Protein 4GOT (pdb70)

Foldseek 3Di:
DVLQEFEEEEAPPPTVVLVVLLQVVSVVVVHHYHYHYDQADLSLVCQLVVVGFKYWYWFPLLVVVVCVDPSRQKDFLDFWKDFWKFKFAPADLAPVPAAQQFEEEAAPSQQCQLCVCVVVVVQWDFAPPDPSSNDHPVGTDDHPSNYHYDYHHLLCQVVCRVVRVTGMTIHTLSNCVVVVHQRVVGGSDTHDPPPDRIGITMMGHPPCSPPPNNVSCVSSPDPSSQVCQCPVRVPSMHTDGD

InterPro domains:
  IPR004872 Lipoprotein NlpA family [PF03180] (33-272)
  IPR004872 Lipoprotein NlpA family [PIRSF002854] (7-271)
  IPR004872 Lipoprotein NlpA family [PTHR30429] (1-273)

B-factor: mean 36.9, std 11.52, range [17.07, 114.01]

Structure (mmCIF, N/CA/C/O backbone):
data_4GOT
#
_entry.id   4GOT
#
_cell.length_a   120.440
_cell.length_b   39.130
_cell.length_c   55.663
_cell.angle_alpha   90.000
_cell.angle_beta   100.910
_cell.angle_gamma   90.000
#
_symmetry.space_group_name_H-M   'C 1 2 1'
#
loop_
_entity.id
_entity.type
_entity.pdbx_description
1 polymer 'Methionine-binding lipoprotein metQ'
2 non-polymer SELENOMETHIONINE
3 non-polymer 'SULFATE ION'
4 water water
#
loop_
_atom_site.group_PDB
_atom_site.id
_atom_site.type_symbol
_atom_site.label_atom_id
_atom_site.label_alt_id
_atom_site.label_comp_id
_atom_site.label_asym_id
_atom_site.label_entity_id
_atom_site.label_seq_id
_atom_site.pdbx_PDB_ins_code
_atom_site.Cartn_x
_atom_site.Cartn_y
_atom_site.Cartn_z
_atom_site.occupancy
_atom_site.B_iso_or_equiv
_atom_site.auth_seq_id
_atom_site.auth_comp_id
_atom_site.auth_asym_id
_atom_site.auth_atom_id
_atom_site.pdbx_PDB_model_num
ATOM 1 N N . SER A 1 3 ? 40.372 14.768 -7.189 1.00 56.71 28 SER A N 1
ATOM 2 C CA . SER A 1 3 ? 41.122 13.788 -6.338 1.00 67.15 28 SER A CA 1
ATOM 3 C C . SER A 1 3 ? 41.615 14.471 -5.051 1.00 73.25 28 SER A C 1
ATOM 4 O O . SER A 1 3 ? 41.243 14.048 -3.945 1.00 72.92 28 SER A O 1
ATOM 7 N N . GLY A 1 4 ? 42.457 15.505 -5.202 1.00 69.18 29 GLY A N 1
ATOM 8 C CA . GLY A 1 4 ? 42.843 16.395 -4.088 1.00 63.06 29 GLY A CA 1
ATOM 9 C C . GLY A 1 4 ? 41.677 17.257 -3.597 1.00 61.45 29 GLY A C 1
ATOM 10 O O . GLY A 1 4 ? 41.612 17.654 -2.427 1.00 55.64 29 GLY A O 1
ATOM 11 N N . LYS A 1 5 ? 40.737 17.553 -4.489 1.00 59.53 30 LYS A N 1
ATOM 12 C CA . LYS A 1 5 ? 39.499 18.197 -4.077 1.00 53.77 30 LYS A CA 1
ATOM 13 C C . LYS A 1 5 ? 38.626 17.228 -3.288 1.00 48.87 30 LYS A C 1
ATOM 14 O O . LYS A 1 5 ? 37.804 17.673 -2.541 1.00 45.08 30 LYS A O 1
ATOM 20 N N . LYS A 1 6 ? 38.846 15.917 -3.434 1.00 50.94 31 LYS A N 1
ATOM 21 C CA . LYS A 1 6 ? 38.128 14.858 -2.666 1.00 53.48 31 LYS A CA 1
ATOM 22 C C . LYS A 1 6 ? 38.862 14.306 -1.425 1.00 52.26 31 LYS A C 1
ATOM 23 O O . LYS A 1 6 ? 38.384 13.357 -0.795 1.00 51.47 31 LYS A O 1
ATOM 29 N N . GLU A 1 7 ? 40.009 14.882 -1.072 1.00 49.83 32 GLU A N 1
ATOM 30 C CA . GLU A 1 7 ? 40.793 14.450 0.103 1.00 44.71 32 GLU A CA 1
ATOM 31 C C . GLU A 1 7 ? 40.563 15.434 1.254 1.00 41.53 32 GLU A C 1
ATOM 32 O O . GLU A 1 7 ? 40.577 16.653 1.068 1.00 46.29 32 GLU A O 1
ATOM 38 N N . ILE A 1 8 ? 40.337 14.893 2.440 1.00 36.62 33 ILE A N 1
ATOM 39 C CA . ILE A 1 8 ? 40.114 15.696 3.602 1.00 35.66 33 ILE A CA 1
ATOM 40 C C . ILE A 1 8 ? 41.346 15.498 4.467 1.00 34.08 33 ILE A C 1
ATOM 41 O O . ILE A 1 8 ? 41.619 14.364 4.911 1.00 33.56 33 ILE A O 1
ATOM 46 N N . VAL A 1 9 ? 42.091 16.582 4.690 1.00 35.11 34 VAL A N 1
ATOM 47 C CA . VAL A 1 9 ? 43.278 16.597 5.589 1.00 33.21 34 VAL A CA 1
ATOM 48 C C . VAL A 1 9 ? 42.839 17.183 6.937 1.00 29.23 34 VAL A C 1
ATOM 49 O O . VAL A 1 9 ? 42.318 18.304 7.008 1.00 28.14 34 VAL A O 1
ATOM 53 N N . VAL A 1 10 ? 43.016 16.404 8.007 1.00 28.59 35 VAL A N 1
ATOM 54 C CA . VAL A 1 10 ? 42.570 16.816 9.334 1.00 28.47 35 VAL A CA 1
ATOM 55 C C . VAL A 1 10 ? 43.712 16.723 10.373 1.00 28.53 35 VAL A C 1
ATOM 56 O O . VAL A 1 10 ? 44.352 15.663 10.492 1.00 31.02 35 VAL A O 1
ATOM 60 N N . ALA A 1 11 ? 43.930 17.795 11.140 1.00 26.89 36 ALA A N 1
ATOM 61 C CA . ALA A 1 11 ? 44.863 17.755 12.306 1.00 25.37 36 ALA A CA 1
ATOM 62 C C . ALA A 1 11 ? 44.030 17.373 13.525 1.00 23.20 36 ALA A C 1
ATOM 63 O O . ALA A 1 11 ? 42.964 17.985 13.740 1.00 23.57 36 ALA A O 1
ATOM 65 N N . ALA A 1 12 ? 44.468 16.311 14.224 1.00 21.12 37 ALA A N 1
ATOM 66 C CA . ALA A 1 12 ? 43.757 15.726 15.385 1.00 21.94 37 ALA A CA 1
ATOM 67 C C . ALA A 1 12 ? 44.745 15.268 16.464 1.00 22.56 37 ALA A C 1
ATOM 68 O O . ALA A 1 12 ? 45.864 14.785 16.171 1.00 21.62 37 ALA A O 1
ATOM 70 N N . THR A 1 13 ? 44.323 15.392 17.726 1.00 21.52 38 THR A N 1
ATOM 71 C CA . THR A 1 13 ? 45.107 14.861 18.828 1.00 21.65 38 THR A CA 1
ATOM 72 C C . THR A 1 13 ? 45.067 13.315 18.699 1.00 23.01 38 THR A C 1
ATOM 73 O O . THR A 1 13 ? 44.116 12.748 18.101 1.00 24.67 38 THR A O 1
ATOM 77 N N . LYS A 1 14 ? 46.098 12.652 19.225 1.00 24.28 39 LYS A N 1
ATOM 78 C CA . LYS A 1 14 ? 46.344 11.227 18.994 1.00 26.12 39 LYS A CA 1
ATOM 79 C C . LYS A 1 14 ? 45.220 10.304 19.357 1.00 25.33 39 LYS A C 1
ATOM 80 O O . LYS A 1 14 ? 44.912 9.380 18.588 1.00 24.97 39 LYS A O 1
ATOM 86 N N . THR A 1 15 ? 44.631 10.560 20.524 1.00 25.35 40 THR A N 1
ATOM 87 C CA . THR A 1 15 ? 43.542 9.759 21.061 1.00 28.81 40 THR A CA 1
ATOM 88 C C . THR A 1 15 ? 42.601 10.604 21.975 1.00 29.48 40 THR A C 1
ATOM 89 O O . THR A 1 15 ? 43.050 11.358 22.832 1.00 28.89 40 THR A O 1
ATOM 93 N N . PRO A 1 16 ? 41.288 10.460 21.790 1.00 27.94 41 PRO A N 1
ATOM 94 C CA . PRO A 1 16 ? 40.661 9.505 20.841 1.00 27.71 41 PRO A CA 1
ATOM 95 C C . PRO A 1 16 ? 40.529 9.995 19.400 1.00 25.48 41 PRO A C 1
ATOM 96 O O . PRO A 1 16 ? 40.098 9.217 18.537 1.00 25.19 41 PRO A O 1
ATOM 100 N N . HIS A 1 17 ? 40.863 11.267 19.149 1.00 22.87 42 HIS A N 1
ATOM 101 C CA . HIS A 1 17 ? 40.410 11.943 17.949 1.00 22.88 42 HIS A CA 1
ATOM 102 C C . HIS A 1 17 ? 41.020 11.302 16.665 1.00 22.96 42 HIS A C 1
ATOM 103 O O . HIS A 1 17 ? 40.263 10.993 15.700 1.00 22.99 42 HIS A O 1
ATOM 110 N N . ALA A 1 18 ? 42.331 11.067 16.627 1.00 24.47 43 ALA A N 1
ATOM 111 C CA . ALA A 1 18 ? 42.938 10.434 15.417 1.00 25.21 43 ALA A CA 1
ATOM 112 C C . ALA A 1 18 ? 42.441 8.964 15.239 1.00 28.67 43 ALA A C 1
ATOM 113 O O . ALA A 1 18 ? 42.257 8.508 14.137 1.00 27.75 43 ALA A O 1
ATOM 115 N N . GLU A 1 19 ? 42.197 8.250 16.325 1.00 30.62 44 GLU A N 1
ATOM 116 C CA . GLU A 1 19 ? 41.608 6.894 16.258 1.00 31.44 44 GLU A CA 1
ATOM 117 C C . GLU A 1 19 ? 40.144 6.871 15.707 1.00 30.73 44 GLU A C 1
ATOM 118 O O . GLU A 1 19 ? 39.757 5.962 14.940 1.00 35.61 44 GLU A O 1
ATOM 124 N N . ILE A 1 20 ? 39.339 7.850 16.104 1.00 28.68 45 ILE A N 1
ATOM 125 C CA . ILE A 1 20 ? 37.968 7.974 15.591 1.00 28.83 45 ILE A CA 1
ATOM 126 C C . ILE A 1 20 ? 37.991 8.240 14.088 1.00 29.29 45 ILE A C 1
ATOM 127 O O . ILE A 1 20 ? 37.265 7.580 13.321 1.00 26.70 45 ILE A O 1
ATOM 132 N N . LEU A 1 21 ? 38.883 9.148 13.670 1.00 28.19 46 LEU A N 1
ATOM 133 C CA . LEU A 1 21 ? 39.089 9.418 12.233 1.00 28.50 46 LEU A CA 1
ATOM 134 C C . LEU A 1 21 ? 39.547 8.174 11.460 1.00 29.16 46 LEU A C 1
ATOM 135 O O . LEU A 1 21 ? 39.074 7.930 10.354 1.00 28.02 46 LEU A O 1
ATOM 140 N N . LYS A 1 22 ? 40.451 7.389 12.028 1.00 31.80 47 LYS A N 1
ATOM 141 C CA . LYS A 1 22 ? 40.904 6.182 11.365 1.00 35.94 47 LYS A CA 1
ATOM 142 C C . LYS A 1 22 ? 39.735 5.206 11.250 1.00 35.67 47 LYS A C 1
ATOM 143 O O . LYS A 1 22 ? 39.611 4.512 10.245 1.00 35.45 47 LYS A O 1
ATOM 149 N N . GLU A 1 23 ? 38.865 5.148 12.253 1.00 33.93 48 GLU A N 1
ATOM 150 C CA . GLU A 1 23 ? 37.669 4.298 12.111 1.00 38.48 48 GLU A CA 1
ATOM 151 C C . GLU A 1 23 ? 36.719 4.833 10.988 1.00 38.86 48 GLU A C 1
ATOM 152 O O . GLU A 1 23 ? 36.159 4.040 10.242 1.00 41.87 48 GLU A O 1
ATOM 158 N N . ALA A 1 24 ? 36.584 6.163 10.873 1.00 33.55 49 ALA A N 1
ATOM 159 C CA . ALA A 1 24 ? 35.753 6.845 9.859 1.00 32.49 49 ALA A CA 1
ATOM 160 C C . ALA A 1 24 ? 36.311 6.712 8.431 1.00 34.63 49 ALA A C 1
ATOM 161 O O . ALA A 1 24 ? 35.559 6.882 7.461 1.00 33.56 49 ALA A O 1
ATOM 163 N N . GLU A 1 25 ? 37.592 6.387 8.281 1.00 34.31 50 GLU A N 1
ATOM 164 C CA . GLU A 1 25 ? 38.218 6.326 6.929 1.00 38.25 50 GLU A CA 1
ATOM 165 C C . GLU A 1 25 ? 37.516 5.441 5.848 1.00 37.62 50 GLU A C 1
ATOM 166 O O . GLU A 1 25 ? 37.298 5.892 4.746 1.00 36.40 50 GLU A O 1
ATOM 172 N N . PRO A 1 26 ? 37.176 4.185 6.165 1.00 38.85 51 PRO A N 1
ATOM 173 C CA . PRO A 1 26 ? 36.467 3.377 5.162 1.00 42.39 51 PRO A CA 1
ATOM 174 C C . PRO A 1 26 ? 35.035 3.849 4.854 1.00 40.49 51 PRO A C 1
ATOM 175 O O . PRO A 1 26 ? 34.550 3.641 3.724 1.00 39.06 51 PRO A O 1
ATOM 179 N N . LEU A 1 27 ? 34.382 4.460 5.842 1.00 35.32 52 LEU A N 1
ATOM 180 C CA . LEU A 1 27 ? 33.085 5.050 5.639 1.00 35.82 52 LEU A CA 1
ATOM 181 C C . LEU A 1 27 ? 33.154 6.317 4.730 1.00 33.98 52 LEU A C 1
ATOM 182 O O . LEU A 1 27 ? 32.250 6.560 3.902 1.00 32.85 52 LEU A O 1
ATOM 187 N N . LEU A 1 28 ? 34.220 7.100 4.856 1.00 33.42 53 LEU A N 1
ATOM 188 C CA . LEU A 1 28 ? 34.453 8.228 3.927 1.00 33.81 53 LEU A CA 1
ATOM 189 C C . LEU A 1 28 ? 34.766 7.796 2.494 1.00 34.87 53 LEU A C 1
ATOM 190 O O . LEU A 1 28 ? 34.327 8.441 1.554 1.00 35.17 53 LEU A O 1
ATOM 195 N N . LYS A 1 29 ? 35.552 6.737 2.323 1.00 36.40 54 LYS A N 1
ATOM 196 C CA . LYS A 1 29 ? 35.803 6.166 0.988 1.00 40.52 54 LYS A CA 1
ATOM 197 C C . LYS A 1 29 ? 34.484 5.685 0.325 1.00 40.69 54 LYS A C 1
ATOM 198 O O . LYS A 1 29 ? 34.280 5.871 -0.880 1.00 39.20 54 LYS A O 1
ATOM 204 N N . GLU A 1 30 ? 33.566 5.139 1.126 1.00 41.24 55 GLU A N 1
ATOM 205 C CA . GLU A 1 30 ? 32.202 4.788 0.644 1.00 43.75 55 GLU A CA 1
ATOM 206 C C . GLU A 1 30 ? 31.356 5.977 0.142 1.00 41.05 55 GLU A C 1
ATOM 207 O O . GLU A 1 30 ? 30.359 5.779 -0.588 1.00 41.41 55 GLU A O 1
ATOM 213 N N . LYS A 1 31 ? 31.761 7.187 0.534 1.00 38.52 56 LYS A N 1
ATOM 214 C CA . LYS A 1 31 ? 31.178 8.437 0.078 1.00 38.50 56 LYS A CA 1
ATOM 215 C C . LYS A 1 31 ? 32.014 9.141 -0.983 1.00 38.19 56 LYS A C 1
ATOM 216 O O . LYS A 1 31 ? 31.669 10.246 -1.406 1.00 39.85 56 LYS A O 1
ATOM 222 N N . GLY A 1 32 ? 33.139 8.556 -1.366 1.00 38.56 57 GLY A N 1
ATOM 223 C CA . GLY A 1 32 ? 33.990 9.149 -2.390 1.00 42.15 57 GLY A CA 1
ATOM 224 C C . GLY A 1 32 ? 35.174 10.009 -1.928 1.00 43.45 57 GLY A C 1
ATOM 225 O O . GLY A 1 32 ? 35.834 10.608 -2.778 1.00 42.39 57 GLY A O 1
ATOM 226 N N . TYR A 1 33 ? 35.448 10.067 -0.610 1.00 40.18 58 TYR A N 1
ATOM 227 C CA . TYR A 1 33 ? 36.514 10.934 -0.067 1.00 42.39 58 TYR A CA 1
ATOM 228 C C . TYR A 1 33 ? 37.637 10.171 0.612 1.00 44.11 58 TYR A C 1
ATOM 229 O O . TYR A 1 33 ? 37.389 9.158 1.270 1.00 48.42 58 TYR A O 1
ATOM 238 N N . THR A 1 34 ? 38.872 10.651 0.419 1.00 46.11 59 THR A N 1
ATOM 239 C CA . THR A 1 34 ? 40.042 10.141 1.163 1.00 45.44 59 THR A CA 1
ATOM 240 C C . THR A 1 34 ? 40.319 11.015 2.409 1.00 43.27 59 THR A C 1
ATOM 241 O O . THR A 1 34 ? 39.768 12.121 2.562 1.00 37.91 59 THR A O 1
ATOM 245 N N . LEU A 1 35 ? 41.179 10.502 3.285 1.00 42.20 60 LEU A N 1
ATOM 246 C CA . LEU A 1 35 ? 41.470 11.102 4.582 1.00 41.77 60 LEU A CA 1
ATOM 247 C C . LEU A 1 35 ? 42.967 11.069 4.858 1.00 40.35 60 LEU A C 1
ATOM 248 O O . LEU A 1 35 ? 43.614 10.054 4.651 1.00 43.11 60 LEU A O 1
ATOM 253 N N . LYS A 1 36 ? 43.505 12.189 5.313 1.00 38.83 61 LYS A N 1
ATOM 254 C CA . LYS A 1 36 ? 44.886 12.290 5.779 1.00 41.23 61 LYS A CA 1
ATOM 255 C C . LYS A 1 36 ? 44.795 12.888 7.175 1.00 35.59 61 LYS A C 1
ATOM 256 O O . LYS A 1 36 ? 44.121 13.900 7.365 1.00 32.48 61 LYS A O 1
ATOM 262 N N . VAL A 1 37 ? 45.385 12.211 8.161 1.00 33.28 62 VAL A N 1
ATOM 263 C CA . VAL A 1 37 ? 45.390 12.689 9.560 1.00 33.94 62 VAL A CA 1
ATOM 264 C C . VAL A 1 37 ? 46.803 13.093 10.025 1.00 31.79 62 VAL A C 1
ATOM 265 O O . VAL A 1 37 ? 47.755 12.321 9.879 1.00 33.31 62 VAL A O 1
ATOM 269 N N . LYS A 1 38 ? 46.922 14.326 10.518 1.00 29.51 63 LYS A N 1
ATOM 270 C CA . LYS A 1 38 ? 48.142 14.849 11.144 1.00 32.40 63 LYS A CA 1
ATOM 271 C C . LYS A 1 38 ? 47.939 14.986 12.667 1.00 29.76 63 LYS A C 1
ATOM 272 O O . LYS A 1 38 ? 46.942 15.609 13.118 1.00 30.12 63 LYS A O 1
ATOM 278 N N . VAL A 1 39 ? 48.859 14.417 13.456 1.00 26.10 64 VAL A N 1
ATOM 279 C CA . VAL A 1 39 ? 48.830 14.586 14.936 1.00 25.31 64 VAL A CA 1
ATOM 280 C C . VAL A 1 39 ? 49.914 15.645 15.237 1.00 24.84 64 VAL A C 1
ATOM 281 O O . VAL A 1 39 ? 51.013 15.581 14.675 1.00 26.71 64 VAL A O 1
ATOM 285 N N . LEU A 1 40 ? 49.615 16.605 16.109 1.00 25.69 65 LEU A N 1
ATOM 286 C CA . LEU A 1 40 ? 50.565 17.710 16.418 1.00 27.57 65 LEU A CA 1
ATOM 287 C C . LEU A 1 40 ? 50.973 17.634 17.904 1.00 27.40 65 LEU A C 1
ATOM 288 O O . LEU A 1 40 ? 50.286 16.980 18.698 1.00 26.67 65 LEU A O 1
ATOM 293 N N . SER A 1 41 ? 52.072 18.274 18.284 1.00 27.29 66 SER A N 1
ATOM 294 C CA . SER A 1 41 ? 52.638 18.083 19.649 1.00 28.58 66 SER A CA 1
ATOM 295 C C . SER A 1 41 ? 51.920 18.825 20.775 1.00 26.04 66 SER A C 1
ATOM 296 O O . SER A 1 41 ? 52.080 18.470 21.937 1.00 26.08 66 SER A O 1
ATOM 299 N N . ASP A 1 42 ? 51.184 19.889 20.470 1.00 25.52 67 ASP A N 1
ATOM 300 C CA . ASP A 1 42 ? 50.390 20.545 21.533 1.00 24.37 67 ASP A CA 1
ATOM 301 C C . ASP A 1 42 ? 49.238 21.342 20.964 1.00 22.31 67 ASP A C 1
ATOM 302 O O . ASP A 1 42 ? 49.216 21.675 19.783 1.00 20.14 67 ASP A O 1
ATOM 307 N N . TYR A 1 43 ? 48.250 21.583 21.846 1.00 21.28 68 TYR A N 1
ATOM 308 C CA . TYR A 1 43 ? 46.984 22.138 21.535 1.00 22.62 68 TYR A CA 1
ATOM 309 C C . TYR A 1 43 ? 47.109 23.432 20.744 1.00 24.73 68 TYR A C 1
ATOM 310 O O . TYR A 1 43 ? 46.260 23.709 19.892 1.00 25.73 68 TYR A O 1
ATOM 319 N N . LYS A 1 44 ? 48.142 24.230 20.998 1.00 26.31 69 LYS A N 1
ATOM 320 C CA . LYS A 1 44 ? 48.255 25.543 20.337 1.00 29.51 69 LYS A CA 1
ATOM 321 C C . LYS A 1 44 ? 48.564 25.407 18.838 1.00 31.17 69 LYS A C 1
ATOM 322 O O . LYS A 1 44 ? 48.352 26.342 18.072 1.00 26.81 69 LYS A O 1
ATOM 336 N N . TYR A 1 46 ? 47.103 23.340 16.567 1.00 24.50 71 TYR A N 1
ATOM 337 C CA . TYR A 1 46 ? 46.031 22.826 15.709 1.00 23.79 71 TYR A CA 1
ATOM 338 C C . TYR A 1 46 ? 45.303 23.956 14.957 1.00 25.09 71 TYR A C 1
ATOM 339 O O . TYR A 1 46 ? 45.136 23.871 13.765 1.00 29.27 71 TYR A O 1
ATOM 348 N N . ASN A 1 47 ? 44.896 25.019 15.648 1.00 27.27 72 ASN A N 1
ATOM 349 C CA . ASN A 1 47 ? 44.236 26.160 14.991 1.00 26.92 72 ASN A CA 1
ATOM 350 C C . ASN A 1 47 ? 45.180 26.922 14.088 1.00 28.99 72 ASN A C 1
ATOM 351 O O . ASN A 1 47 ? 44.773 27.427 13.023 1.00 29.19 72 ASN A O 1
ATOM 356 N N . LYS A 1 48 ? 46.455 26.986 14.479 1.00 30.42 73 LYS A N 1
ATOM 357 C CA . LYS A 1 48 ? 47.480 27.590 13.622 1.00 30.76 73 LYS A CA 1
ATOM 358 C C . LYS A 1 48 ? 47.599 26.862 12.276 1.00 30.78 73 LYS A C 1
ATOM 359 O O . LYS A 1 48 ? 47.656 27.513 11.212 1.00 30.41 73 LYS A O 1
ATOM 365 N N . AL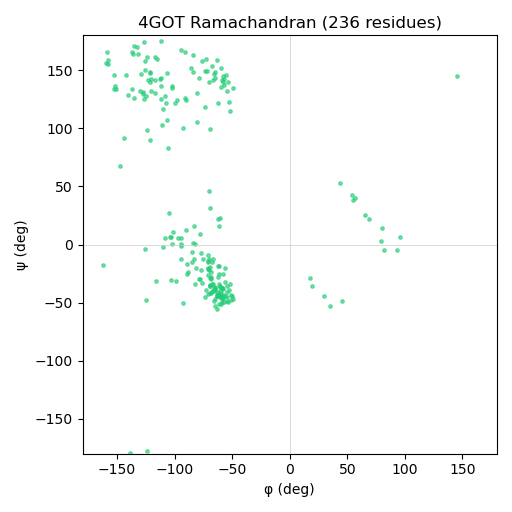A A 1 49 ? 47.622 25.528 12.317 1.00 28.56 74 ALA A N 1
ATOM 366 C CA . ALA A 1 49 ? 47.754 24.714 11.086 1.00 28.89 74 ALA A CA 1
ATOM 367 C C . ALA A 1 49 ? 46.548 24.968 10.153 1.00 27.80 74 ALA A C 1
ATOM 368 O O . ALA A 1 49 ? 46.707 25.153 8.946 1.00 27.58 74 ALA A O 1
ATOM 370 N N . LEU A 1 50 ? 45.345 25.035 10.740 1.00 26.63 75 LEU A N 1
ATOM 371 C CA . LEU A 1 50 ? 44.124 25.273 9.989 1.00 27.40 75 LEU A CA 1
ATOM 372 C C . LEU A 1 50 ? 44.129 26.645 9.367 1.00 28.36 75 LEU A C 1
ATOM 373 O O . LEU A 1 50 ? 43.955 26.771 8.179 1.00 32.54 75 LEU A O 1
ATOM 378 N N . ALA A 1 51 ? 44.367 27.678 10.173 1.00 29.30 76 ALA A N 1
ATOM 379 C CA . ALA A 1 51 ? 44.484 29.060 9.686 1.00 31.34 76 ALA A CA 1
ATOM 380 C C . ALA A 1 51 ? 45.575 29.204 8.607 1.00 35.00 76 ALA A C 1
ATOM 381 O O . ALA A 1 51 ? 45.425 29.989 7.661 1.00 33.81 76 ALA A O 1
ATOM 383 N N . ASP A 1 52 ? 46.638 28.410 8.709 1.00 38.05 77 ASP A N 1
ATOM 384 C CA . ASP A 1 52 ? 47.746 28.439 7.703 1.00 37.31 77 ASP A CA 1
ATOM 385 C C . ASP A 1 52 ? 47.449 27.609 6.436 1.00 37.92 77 ASP A C 1
ATOM 386 O O . ASP A 1 52 ? 48.253 27.545 5.518 1.00 35.19 77 ASP A O 1
ATOM 391 N N . LYS A 1 53 ? 46.271 26.992 6.378 1.00 38.93 78 LYS A N 1
ATOM 392 C CA . LYS A 1 53 ? 45.840 26.163 5.228 1.00 41.42 78 LYS A CA 1
ATOM 393 C C . LYS A 1 53 ? 46.673 24.887 5.019 1.00 40.61 78 LYS A C 1
ATOM 394 O O . LYS A 1 53 ? 46.729 24.366 3.909 1.00 44.23 78 LYS A O 1
ATOM 400 N N . GLU A 1 54 ? 47.299 24.378 6.079 1.00 40.77 79 GLU A N 1
ATOM 401 C CA . GLU A 1 54 ? 48.017 23.087 6.010 1.00 41.95 79 GLU A CA 1
ATOM 402 C C . GLU A 1 54 ? 47.045 21.931 6.160 1.00 37.67 79 GLU A C 1
ATOM 403 O O . GLU A 1 54 ? 47.358 20.817 5.809 1.00 34.25 79 GLU A O 1
ATOM 409 N N . VAL A 1 55 ? 45.875 22.194 6.725 1.00 34.64 80 VAL A N 1
ATOM 410 C CA . VAL A 1 55 ? 44.840 21.164 6.845 1.00 33.39 80 VAL A CA 1
ATOM 411 C C . VAL A 1 55 ? 43.491 21.787 6.473 1.00 32.65 80 VAL A C 1
ATOM 412 O O . VAL A 1 55 ? 43.366 23.010 6.380 1.00 31.93 80 VAL A O 1
ATOM 416 N N . ASP A 1 56 ? 42.504 20.936 6.241 1.00 34.35 81 ASP A N 1
ATOM 417 C CA . ASP A 1 56 ? 41.128 21.369 5.917 1.00 34.86 81 ASP A CA 1
ATOM 418 C C . ASP A 1 56 ? 40.273 21.554 7.190 1.00 30.69 81 ASP A C 1
ATOM 419 O O . ASP A 1 56 ? 39.296 22.311 7.212 1.00 32.85 81 ASP A O 1
ATOM 424 N N . ALA A 1 57 ? 40.645 20.847 8.241 1.00 26.99 82 ALA A N 1
ATOM 425 C CA . ALA A 1 57 ? 39.857 20.773 9.462 1.00 24.35 82 ALA A CA 1
ATOM 426 C C . ALA A 1 57 ? 40.784 20.334 10.580 1.00 23.75 82 ALA A C 1
ATOM 427 O O . ALA A 1 57 ? 41.896 19.792 10.338 1.00 26.42 82 ALA A O 1
ATOM 429 N N . ASN A 1 58 ? 40.403 20.669 11.807 1.00 22.91 83 ASN A N 1
ATOM 430 C CA . ASN A 1 58 ? 41.030 20.089 12.985 1.00 22.41 83 ASN A CA 1
ATOM 431 C C . ASN A 1 58 ? 39.926 19.485 13.882 1.00 23.67 83 ASN A C 1
ATOM 432 O O . ASN A 1 58 ? 38.772 19.851 13.764 1.00 22.41 83 ASN A O 1
ATOM 437 N N . TYR A 1 59 ? 40.319 18.539 14.731 1.00 22.74 84 TYR A N 1
ATOM 438 C CA . TYR A 1 59 ? 39.415 17.786 15.606 1.00 23.00 84 TYR A CA 1
ATOM 439 C C . TYR A 1 59 ? 40.213 17.567 16.896 1.00 22.35 84 TYR A C 1
ATOM 440 O O . TYR A 1 59 ? 41.038 16.623 17.000 1.00 21.12 84 TYR A O 1
ATOM 449 N N . PHE A 1 60 ? 40.041 18.504 17.825 1.00 23.19 85 PHE A N 1
ATOM 450 C CA . PHE A 1 60 ? 40.810 18.516 19.085 1.00 24.34 85 PHE A CA 1
ATOM 451 C C . PHE A 1 60 ? 40.236 19.368 20.219 1.00 23.26 85 PHE A C 1
ATOM 452 O O . PHE A 1 60 ? 40.638 19.142 21.352 1.00 25.96 85 PHE A O 1
ATOM 460 N N . GLN A 1 61 ? 39.320 20.320 19.945 1.00 24.07 86 GLN A N 1
ATOM 461 C CA . GLN A 1 61 ? 38.937 21.367 20.928 1.00 21.26 86 GLN A CA 1
ATOM 462 C C . GLN A 1 61 ? 37.459 21.446 21.157 1.00 24.08 86 GLN A C 1
ATOM 463 O O . GLN A 1 61 ? 36.694 20.841 20.426 1.00 23.47 86 GLN A O 1
ATOM 469 N N . HIS A 1 62 ? 37.051 22.280 22.102 1.00 23.41 87 HIS A N 1
ATOM 470 C CA . HIS A 1 62 ? 35.615 22.596 22.308 1.00 23.56 87 HIS A CA 1
ATOM 471 C C . HIS A 1 62 ? 35.382 24.073 21.925 1.00 25.22 87 HIS A C 1
ATOM 472 O O . HIS A 1 62 ? 36.322 24.777 21.581 1.00 24.41 87 HIS A O 1
ATOM 479 N N . ILE A 1 63 ? 34.129 24.517 21.952 1.00 24.58 88 ILE A N 1
ATOM 480 C CA . ILE A 1 63 ? 33.773 25.869 21.499 1.00 27.35 88 ILE A CA 1
ATOM 481 C C . ILE A 1 63 ? 34.453 26.959 22.380 1.00 27.38 88 ILE A C 1
ATOM 482 O O . ILE A 1 63 ? 34.996 27.912 21.834 1.00 28.97 88 ILE A O 1
ATOM 487 N N . PRO A 1 64 ? 34.447 26.797 23.734 1.00 26.70 89 PRO A N 1
ATOM 488 C CA . PRO A 1 64 ? 35.153 27.786 24.576 1.00 26.67 89 PRO A CA 1
ATOM 489 C C . PRO A 1 64 ? 36.647 27.899 24.205 1.00 26.34 89 PRO A C 1
ATOM 490 O O . PRO A 1 64 ? 37.196 29.007 24.156 1.00 24.95 89 PRO A O 1
ATOM 494 N N . TYR A 1 65 ? 37.284 26.780 23.882 1.00 23.50 90 TYR A N 1
ATOM 495 C CA . TYR A 1 65 ? 38.684 26.848 23.511 1.00 22.99 90 TYR A CA 1
ATOM 496 C C . TYR A 1 65 ? 38.836 27.650 22.196 1.00 24.22 90 TYR A C 1
ATOM 497 O O . TYR A 1 65 ? 39.713 28.498 22.073 1.00 27.98 90 TYR A O 1
ATOM 506 N N . LEU A 1 66 ? 37.999 27.324 21.207 1.00 26.11 91 LEU A N 1
ATOM 507 C CA . LEU A 1 66 ? 38.001 27.991 19.895 1.00 25.06 91 LEU A CA 1
ATOM 508 C C . LEU A 1 66 ? 37.775 29.502 20.041 1.00 26.31 91 LEU A C 1
ATOM 509 O O . LEU A 1 66 ? 38.510 30.302 19.461 1.00 22.73 91 LEU A O 1
ATOM 514 N N . GLU A 1 67 ? 36.782 29.878 20.865 1.00 27.47 92 GLU A N 1
ATOM 515 C CA . GLU A 1 67 ? 36.497 31.299 21.123 1.00 31.84 92 GLU A CA 1
ATOM 516 C C . GLU A 1 67 ? 37.655 32.076 21.714 1.00 30.08 92 GLU A C 1
ATOM 517 O O . GLU A 1 67 ? 38.008 33.171 21.214 1.00 31.35 92 GLU A O 1
ATOM 523 N N . GLN A 1 68 ? 38.252 31.514 22.763 1.00 28.48 93 GLN A N 1
ATOM 524 C CA . GLN A 1 68 ? 39.484 32.077 23.328 1.00 31.05 93 GLN A CA 1
ATOM 525 C C . GLN A 1 68 ? 40.595 32.236 22.293 1.00 29.32 93 GLN A C 1
ATOM 526 O O . GLN A 1 68 ? 41.314 33.247 22.287 1.00 28.32 93 GLN A O 1
ATOM 532 N N . GLU A 1 69 ? 40.797 31.209 21.475 1.00 29.08 94 GLU A N 1
ATOM 533 C CA . GLU A 1 69 ? 41.873 31.255 20.449 1.00 29.42 94 GLU A CA 1
ATOM 534 C C . GLU A 1 69 ? 41.672 32.387 19.462 1.00 32.00 94 GLU A C 1
ATOM 535 O O . GLU A 1 69 ? 42.631 33.085 19.069 1.00 30.15 94 GLU A O 1
ATOM 549 N N . LYS A 1 71 ? 39.833 35.154 20.088 1.00 41.66 96 LYS A N 1
ATOM 550 C CA . LYS A 1 71 ? 40.080 36.372 20.889 1.00 41.99 96 LYS A CA 1
ATOM 551 C C . LYS A 1 71 ? 41.589 36.715 20.929 1.00 38.98 96 LYS A C 1
ATOM 552 O O . LYS A 1 71 ? 41.988 37.850 20.771 1.00 40.11 96 LYS A O 1
ATOM 558 N N . GLU A 1 72 ? 42.425 35.723 21.135 1.00 36.39 97 GLU A N 1
ATOM 559 C CA . GLU A 1 72 ? 43.882 35.936 21.187 1.00 40.82 97 GLU A CA 1
ATOM 560 C C . GLU A 1 72 ? 44.567 36.152 19.825 1.00 42.39 97 GLU A C 1
ATOM 561 O O . GLU A 1 72 ? 45.594 36.832 19.749 1.00 41.68 97 GLU A O 1
ATOM 567 N N . ASN A 1 73 ? 44.067 35.513 18.769 1.00 41.61 98 ASN A N 1
ATOM 568 C CA . ASN A 1 73 ? 44.654 35.649 17.424 1.00 41.84 98 ASN A CA 1
ATOM 569 C C . ASN A 1 73 ? 43.583 36.129 16.458 1.00 43.78 98 ASN A C 1
ATOM 570 O O . ASN A 1 73 ? 42.776 35.334 15.990 1.00 38.93 98 ASN A O 1
ATOM 575 N N . THR A 1 74 ? 43.555 37.434 16.174 1.00 47.81 99 THR A N 1
ATOM 576 C CA . THR A 1 74 ? 42.542 38.014 15.262 1.00 51.31 99 THR A CA 1
ATOM 577 C C . THR A 1 74 ? 42.697 37.562 13.798 1.00 50.94 99 THR A C 1
ATOM 578 O O . THR A 1 74 ? 41.771 37.741 13.009 1.00 51.26 99 THR A O 1
ATOM 582 N N . ASP A 1 75 ? 43.857 36.987 13.455 1.00 48.46 100 ASP A N 1
ATOM 583 C CA A ASP A 1 75 ? 44.066 36.360 12.132 0.50 49.63 100 ASP A CA 1
ATOM 584 C CA B ASP A 1 75 ? 44.082 36.357 12.144 0.50 49.63 100 ASP A CA 1
ATOM 585 C C . ASP A 1 75 ? 43.327 35.010 11.942 1.00 46.07 100 ASP A C 1
ATOM 586 O O . ASP A 1 75 ? 43.167 34.556 10.822 1.00 50.13 100 ASP A O 1
ATOM 595 N N . TYR A 1 76 ? 42.884 34.357 13.018 1.00 41.40 101 TYR A N 1
ATOM 596 C CA . TYR A 1 76 ? 42.114 33.086 12.898 1.00 41.24 101 TYR A CA 1
ATOM 597 C C . TYR A 1 76 ? 40.635 33.338 12.569 1.00 42.55 101 TYR A C 1
ATOM 598 O O . TYR A 1 76 ? 39.860 33.740 13.448 1.00 49.22 101 TYR A O 1
ATOM 607 N N . LYS A 1 77 ? 40.231 33.084 11.328 1.00 40.33 102 LYS A N 1
ATOM 608 C CA . LYS A 1 77 ? 38.820 33.194 10.936 1.00 38.97 102 LYS A CA 1
ATOM 609 C C . LYS A 1 77 ? 38.319 31.759 10.799 1.00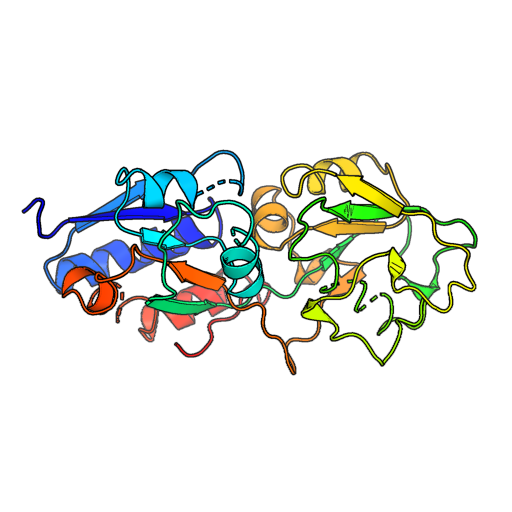 33.70 102 LYS A C 1
ATOM 610 O O . LYS A 1 77 ? 38.353 31.181 9.702 1.00 33.54 102 LYS A O 1
ATOM 616 N N . LEU A 1 78 ? 37.947 31.171 11.932 1.00 29.62 103 LEU A N 1
ATOM 617 C CA . LEU A 1 78 ? 37.584 29.770 12.017 1.00 29.87 103 LEU A CA 1
ATOM 618 C C . LEU A 1 78 ? 36.117 29.649 12.404 1.00 28.71 103 LEU A C 1
ATOM 619 O O . LEU A 1 78 ? 35.536 30.594 12.945 1.00 30.19 103 LEU A O 1
ATOM 624 N N . VAL A 1 79 ? 35.532 28.493 12.114 1.00 28.77 104 VAL A N 1
ATOM 625 C CA A VAL A 1 79 ? 34.125 28.210 12.442 0.50 28.79 104 VAL A CA 1
ATOM 626 C CA B VAL A 1 79 ? 34.124 28.214 12.479 0.50 29.22 104 VAL A CA 1
ATOM 627 C C . VAL A 1 79 ? 33.991 26.768 12.944 1.00 27.57 104 VAL A C 1
ATOM 628 O O . VAL A 1 79 ? 34.764 25.863 12.534 1.00 25.80 104 VAL A O 1
ATOM 635 N N . ASN A 1 80 ? 33.021 26.561 13.834 1.00 29.11 105 ASN A N 1
ATOM 636 C CA . ASN A 1 80 ? 32.593 25.234 14.285 1.00 27.61 105 ASN A CA 1
ATOM 637 C C . ASN A 1 80 ? 31.793 24.576 13.148 1.00 28.37 105 ASN A C 1
ATOM 638 O O . ASN A 1 80 ? 30.750 25.089 12.762 1.00 32.77 105 ASN A O 1
ATOM 643 N N . ALA A 1 81 ? 32.258 23.452 12.624 1.00 25.79 106 ALA A N 1
ATOM 644 C CA . ALA A 1 81 ? 31.518 22.695 11.639 1.00 26.71 106 ALA A CA 1
ATOM 645 C C . ALA A 1 81 ? 30.516 21.736 12.318 1.00 28.29 106 ALA A C 1
ATOM 646 O O . ALA A 1 81 ? 29.646 21.222 11.632 1.00 32.79 106 ALA A O 1
ATOM 648 N N . GLY A 1 82 ? 30.653 21.480 13.627 1.00 30.47 107 GLY A N 1
ATOM 649 C CA . GLY A 1 82 ? 29.730 20.596 14.372 1.00 29.14 107 GLY A CA 1
ATOM 650 C C . GLY A 1 82 ? 30.405 19.782 15.489 1.00 27.27 107 GLY A C 1
ATOM 651 O O . GLY A 1 82 ? 31.555 19.327 15.361 1.00 24.02 107 GLY A O 1
ATOM 652 N N . ALA A 1 83 ? 29.660 19.585 16.576 1.00 25.91 108 ALA A N 1
ATOM 653 C CA . ALA A 1 83 ? 30.097 18.752 17.719 1.00 25.72 108 ALA A CA 1
ATOM 654 C C . ALA A 1 83 ? 30.053 17.224 17.382 1.00 24.98 108 ALA A C 1
ATOM 655 O O . ALA A 1 83 ? 29.239 16.780 16.573 1.00 29.13 108 ALA A O 1
ATOM 657 N N . VAL A 1 84 ? 30.936 16.446 17.997 1.00 25.02 109 VAL A N 1
ATOM 658 C CA . VAL A 1 84 ? 31.098 14.996 17.759 1.00 26.20 109 VAL A CA 1
ATOM 659 C C . VAL A 1 84 ? 30.975 14.153 19.049 1.00 27.99 109 VAL A C 1
ATOM 660 O O . VAL A 1 84 ? 30.267 13.129 19.054 1.00 27.45 109 VAL A O 1
ATOM 664 N N . HIS A 1 85 ? 31.685 14.594 20.099 1.00 28.73 110 HIS A N 1
ATOM 665 C CA . HIS A 1 85 ? 31.898 13.845 21.336 1.00 29.22 110 HIS A CA 1
ATOM 666 C C . HIS A 1 85 ? 32.262 14.779 22.516 1.00 31.29 110 HIS A C 1
ATOM 667 O O . HIS A 1 85 ? 32.823 15.867 22.355 1.00 26.94 110 HIS A O 1
ATOM 674 N N . LEU A 1 86 ? 31.963 14.280 23.702 1.00 29.48 111 LEU A N 1
ATOM 675 C CA . LEU A 1 86 ? 32.299 14.887 24.987 1.00 30.58 111 LEU A CA 1
ATOM 676 C C . LEU A 1 86 ? 33.356 14.016 25.751 1.00 30.73 111 LEU A C 1
ATOM 677 O O . LEU A 1 86 ? 33.318 12.755 25.738 1.00 32.33 111 LEU A O 1
ATOM 682 N N . GLU A 1 87 ? 34.281 14.692 26.435 1.00 28.92 112 GLU A N 1
ATOM 683 C CA . GLU A 1 87 ? 35.249 14.040 27.334 1.00 29.79 112 GLU A CA 1
ATOM 684 C C . GLU A 1 87 ? 35.101 14.622 28.756 1.00 27.85 112 GLU A C 1
ATOM 685 O O . GLU A 1 87 ? 35.733 15.608 29.080 1.00 27.20 112 GLU A O 1
ATOM 691 N N . PRO A 1 88 ? 34.234 14.040 29.605 1.00 32.76 113 PRO A N 1
ATOM 692 C CA . PRO A 1 88 ? 34.198 14.553 30.984 1.00 32.77 113 PRO A CA 1
ATOM 693 C C . PRO A 1 88 ? 35.601 14.584 31.663 1.00 35.62 113 PRO A C 1
ATOM 694 O O . PRO A 1 88 ? 36.326 13.571 31.706 1.00 33.78 113 PRO A O 1
ATOM 698 N N . PHE A 1 89 ? 35.970 15.801 32.102 1.00 30.82 114 PHE A N 1
ATOM 699 C CA . PHE A 1 89 ? 37.232 16.139 32.744 1.00 31.28 114 PHE A CA 1
ATOM 700 C C . PHE A 1 89 ? 37.460 15.310 34.025 1.00 33.19 114 PHE A C 1
ATOM 701 O O . PHE A 1 89 ? 36.507 14.977 34.777 1.00 29.78 114 PHE A O 1
ATOM 709 N N . GLY A 1 90 ? 38.722 14.979 34.253 1.00 30.91 115 GLY A N 1
ATOM 710 C CA . GLY A 1 90 ? 39.137 14.224 35.431 1.00 30.83 115 GLY A CA 1
ATOM 711 C C . GLY A 1 90 ? 40.165 14.932 36.324 1.00 31.71 115 GLY A C 1
ATOM 712 O O . GLY A 1 90 ? 41.054 15.714 35.839 1.00 31.76 115 GLY A O 1
ATOM 713 N N . ILE A 1 91 ? 40.029 14.641 37.625 1.00 29.38 116 ILE A N 1
ATOM 714 C CA . ILE A 1 91 ? 41.030 14.929 38.638 1.00 29.41 116 ILE A CA 1
ATOM 715 C C . ILE A 1 91 ? 41.626 13.625 39.170 1.00 29.18 116 ILE A C 1
ATOM 716 O O . ILE A 1 91 ? 40.897 12.649 39.422 1.00 29.56 116 ILE A O 1
ATOM 721 N N . TYR A 1 92 ? 42.957 13.633 39.314 1.00 29.25 117 TYR A N 1
ATOM 722 C CA . TYR A 1 92 ? 43.757 12.453 39.599 1.00 29.89 117 TYR A CA 1
ATOM 723 C C . TYR A 1 92 ? 44.671 12.757 40.804 1.00 32.42 117 TYR A C 1
ATOM 724 O O . TYR A 1 92 ? 45.101 13.904 40.997 1.00 29.24 117 TYR A O 1
ATOM 733 N N . SER A 1 93 ? 44.942 11.742 41.619 1.00 33.76 118 SER A N 1
ATOM 734 C CA . SER A 1 93 ? 45.918 11.842 42.708 1.00 32.67 118 SER A CA 1
ATOM 735 C C . SER A 1 93 ? 46.517 10.475 42.980 1.00 32.81 118 SER A C 1
ATOM 736 O O . SER A 1 93 ? 45.762 9.523 43.051 1.00 31.89 118 SER A O 1
ATOM 739 N N . LYS A 1 94 ? 47.847 10.376 43.179 1.00 32.19 119 LYS A N 1
ATOM 740 C CA . LYS A 1 94 ? 48.443 9.113 43.674 1.00 34.95 119 LYS A CA 1
ATOM 741 C C . LYS A 1 94 ? 48.348 8.992 45.187 1.00 35.18 119 LYS A C 1
ATOM 742 O O . LYS A 1 94 ? 48.586 7.934 45.736 1.00 34.96 119 LYS A O 1
ATOM 748 N N . THR A 1 95 ? 48.008 10.096 45.857 1.00 37.15 120 THR A N 1
ATOM 749 C CA . THR A 1 95 ? 48.230 10.259 47.301 1.00 38.63 120 THR A CA 1
ATOM 750 C C . THR A 1 95 ? 46.905 10.400 48.084 1.00 38.24 120 THR A C 1
ATOM 751 O O . THR A 1 95 ? 46.836 9.961 49.203 1.00 38.68 120 THR A O 1
ATOM 755 N N . TYR A 1 96 ? 45.860 10.976 47.486 1.00 37.03 121 TYR A N 1
ATOM 756 C CA . TYR A 1 96 ? 44.549 11.053 48.132 1.00 39.19 121 TYR A CA 1
ATOM 757 C C . TYR A 1 96 ? 43.449 10.376 47.303 1.00 40.45 121 TYR A C 1
ATOM 758 O O . TYR A 1 96 ? 43.444 10.414 46.071 1.00 37.33 121 TYR A O 1
ATOM 767 N N . LYS A 1 97 ? 42.473 9.832 48.008 1.00 45.11 122 LYS A N 1
ATOM 768 C CA . LYS A 1 97 ? 41.428 8.991 47.429 1.00 49.89 122 LYS A CA 1
ATOM 769 C C . LYS A 1 97 ? 40.231 9.805 46.935 1.00 43.91 122 LYS A C 1
ATOM 770 O O . LYS A 1 97 ? 39.487 9.373 46.052 1.00 42.60 122 LYS A O 1
ATOM 776 N N . SER A 1 98 ? 40.055 10.990 47.501 1.00 41.30 123 SER A N 1
ATOM 777 C CA . SER A 1 98 ? 38.979 11.883 47.088 1.00 39.65 123 SER A CA 1
ATOM 778 C C . SER A 1 98 ? 39.274 13.337 47.477 1.00 37.31 123 SER A C 1
ATOM 779 O O . SER A 1 98 ? 40.156 13.611 48.270 1.00 37.66 123 SER A O 1
ATOM 782 N N . LEU A 1 99 ? 38.529 14.277 46.914 1.00 36.70 124 LEU A N 1
ATOM 783 C CA . LEU A 1 99 ? 38.804 15.691 47.181 1.00 38.24 124 LEU A CA 1
ATOM 784 C C . LEU A 1 99 ? 38.466 16.077 48.642 1.00 41.26 124 LEU A C 1
ATOM 785 O O . LEU A 1 99 ? 39.106 16.971 49.210 1.00 46.52 124 LEU A O 1
ATOM 790 N N . LYS A 1 100 ? 37.503 15.388 49.257 1.00 43.18 125 LYS A N 1
ATOM 791 C CA . LYS A 1 100 ? 37.116 15.678 50.649 1.00 46.03 125 LYS A CA 1
ATOM 792 C C . LYS A 1 100 ? 38.287 15.450 51.620 1.00 47.76 125 LYS A C 1
ATOM 793 O O . LYS A 1 100 ? 38.278 15.956 52.757 1.00 45.08 125 LYS A O 1
ATOM 799 N N . ASP A 1 101 ? 39.294 14.691 51.163 1.00 47.92 126 ASP A N 1
ATOM 800 C CA . ASP A 1 101 ? 40.399 14.240 52.025 1.00 48.97 126 ASP A CA 1
ATOM 801 C C . ASP A 1 101 ? 41.601 15.172 51.948 1.00 48.76 126 ASP A C 1
ATOM 802 O O . ASP A 1 101 ? 42.496 15.058 52.771 1.00 49.95 126 ASP A O 1
ATOM 807 N N . LEU A 1 102 ? 41.625 16.081 50.966 1.00 44.76 127 LEU A N 1
ATOM 808 C CA . LEU A 1 102 ? 42.713 17.051 50.846 1.00 44.39 127 LEU A CA 1
ATOM 809 C C . LEU A 1 102 ? 42.806 17.905 52.107 1.00 44.73 127 LEU A C 1
ATOM 810 O O . LEU A 1 102 ? 41.776 18.272 52.705 1.00 47.73 127 LEU A O 1
ATOM 815 N N . PRO A 1 103 ? 44.042 18.208 52.532 1.00 43.77 128 PRO A N 1
ATOM 816 C CA . PRO A 1 103 ? 44.292 18.965 53.745 1.00 45.67 128 PRO A CA 1
ATOM 817 C C . PRO A 1 103 ? 44.382 20.453 53.472 1.00 45.62 128 PRO A C 1
ATOM 818 O O . PRO A 1 103 ? 44.570 20.859 52.322 1.00 47.36 128 PRO A O 1
ATOM 822 N N . ASP A 1 104 ? 44.307 21.268 54.516 1.00 47.49 129 ASP A N 1
ATOM 823 C CA . ASP A 1 104 ? 44.574 22.705 54.356 1.00 50.07 129 ASP A CA 1
ATOM 824 C C . ASP A 1 104 ? 45.917 22.941 53.704 1.00 45.65 129 ASP A C 1
ATOM 825 O O . ASP A 1 104 ? 46.868 22.247 54.018 1.00 46.20 129 ASP A O 1
ATOM 830 N N . GLY A 1 105 ? 45.980 23.922 52.808 1.00 42.02 130 GLY A N 1
ATOM 831 C CA . GLY A 1 105 ? 47.197 24.234 52.082 1.00 41.37 130 GLY A CA 1
ATOM 832 C C . GLY A 1 105 ? 47.504 23.323 50.911 1.00 39.94 130 GLY A C 1
ATOM 833 O O . GLY A 1 105 ? 48.539 23.492 50.257 1.00 35.79 130 GLY A O 1
ATOM 834 N N . ALA A 1 106 ? 46.6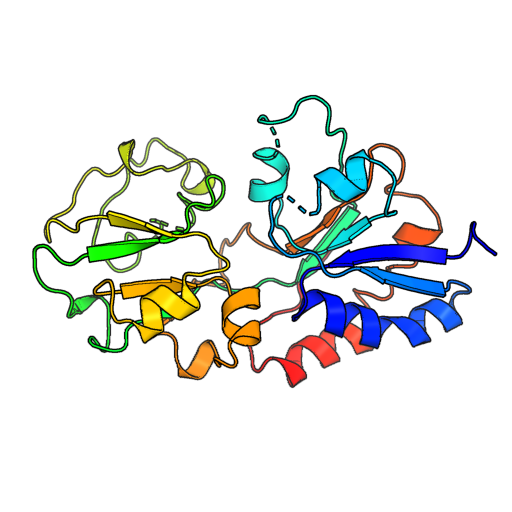12 22.369 50.624 1.00 40.71 131 ALA A N 1
ATOM 835 C CA . ALA A 1 106 ? 46.835 21.433 49.531 1.00 39.21 131 ALA A CA 1
ATOM 836 C C . ALA A 1 106 ? 47.076 22.205 48.219 1.00 37.69 131 ALA A C 1
ATOM 837 O O . ALA A 1 106 ? 46.529 23.319 48.025 1.00 36.00 131 ALA A O 1
ATOM 839 N N . THR A 1 107 ? 47.944 21.621 47.384 1.00 36.13 132 THR A N 1
ATOM 840 C CA . THR A 1 107 ? 48.322 22.126 46.035 1.00 35.70 132 THR A CA 1
ATOM 841 C C . THR A 1 107 ? 47.533 21.404 44.939 1.00 33.91 132 THR A C 1
ATOM 842 O O . THR A 1 107 ? 47.572 20.144 44.828 1.00 32.48 132 THR A O 1
ATOM 846 N N . ILE A 1 108 ? 46.856 22.218 44.123 1.00 32.12 133 ILE A N 1
ATOM 847 C CA . ILE A 1 108 ? 46.034 21.768 42.997 1.00 33.96 133 ILE A CA 1
ATOM 848 C C . ILE A 1 108 ? 46.803 22.130 41.730 1.00 31.06 133 ILE A C 1
ATOM 849 O O . ILE A 1 108 ? 47.161 23.289 41.542 1.00 30.30 133 ILE A O 1
ATOM 854 N N . ILE A 1 109 ? 47.101 21.120 40.904 1.00 29.66 134 ILE A N 1
ATOM 855 C CA . ILE A 1 109 ? 47.751 21.337 39.605 1.00 31.72 134 ILE A CA 1
ATOM 856 C C . ILE A 1 109 ? 46.661 21.471 38.523 1.00 28.34 134 ILE A C 1
ATOM 857 O O . ILE A 1 109 ? 46.081 20.483 38.028 1.00 28.37 134 ILE A O 1
ATOM 862 N N . LEU A 1 110 ? 46.413 22.724 38.187 1.00 24.98 135 LEU A N 1
ATOM 863 C CA . LEU A 1 110 ? 45.608 23.145 37.052 1.00 24.94 135 LEU A CA 1
ATOM 864 C C . LEU A 1 110 ? 46.414 22.984 35.771 1.00 25.86 135 LEU A C 1
ATOM 865 O O . LEU A 1 110 ? 47.647 22.960 35.810 1.00 24.80 135 LEU A O 1
ATOM 870 N N . THR A 1 111 ? 45.721 22.882 34.637 1.00 27.99 136 THR A N 1
ATOM 871 C CA . THR A 1 111 ? 46.415 23.047 33.357 1.00 27.62 136 THR A CA 1
ATOM 872 C C . THR A 1 111 ? 46.474 24.560 33.118 1.00 30.88 136 THR A C 1
ATOM 873 O O . THR A 1 111 ? 45.724 25.338 33.749 1.00 29.54 136 THR A O 1
ATOM 877 N N . ASN A 1 112 ? 47.356 24.955 32.210 1.00 30.42 137 ASN A N 1
ATOM 878 C CA . ASN A 1 112 ? 47.530 26.352 31.821 1.00 33.96 137 ASN A CA 1
ATOM 879 C C . ASN A 1 112 ? 46.620 26.759 30.624 1.00 34.33 137 ASN A C 1
ATOM 880 O O . ASN A 1 112 ? 46.774 27.837 30.081 1.00 29.84 137 ASN A O 1
ATOM 885 N N . ASN A 1 113 ? 45.637 25.909 30.289 1.00 32.57 138 ASN A N 1
ATOM 886 C CA . ASN A 1 113 ? 44.638 26.157 29.238 1.00 29.23 138 ASN A CA 1
ATOM 887 C C . ASN A 1 113 ? 43.694 27.277 29.710 1.00 27.22 138 ASN A C 1
ATOM 888 O O . ASN A 1 113 ? 42.784 27.028 30.519 1.00 26.73 138 ASN A O 1
ATOM 893 N N . VAL A 1 114 ? 43.936 28.499 29.233 1.00 28.13 139 VAL A N 1
ATOM 894 C CA . VAL A 1 114 ? 43.183 29.677 29.653 1.00 27.81 139 VAL A CA 1
ATOM 895 C C . VAL A 1 114 ? 41.672 29.455 29.549 1.00 29.10 139 VAL A C 1
ATOM 896 O O . VAL A 1 114 ? 40.932 29.745 30.502 1.00 29.42 139 VAL A O 1
ATOM 900 N N . ALA A 1 115 ? 41.228 28.927 28.393 1.00 29.04 140 ALA A N 1
ATOM 901 C CA . ALA A 1 115 ? 39.817 28.624 28.131 1.00 28.46 140 ALA A CA 1
ATOM 902 C C . ALA A 1 115 ? 39.164 27.659 29.122 1.00 28.73 140 ALA A C 1
ATOM 903 O O . ALA A 1 115 ? 37.927 27.690 29.313 1.00 27.53 140 ALA A O 1
ATOM 905 N N . GLU A 1 116 ? 39.960 26.803 29.763 1.00 28.13 141 GLU A N 1
ATOM 906 C CA . GLU A 1 116 ? 39.411 25.799 30.674 1.00 27.35 141 GLU A CA 1
ATOM 907 C C . GLU A 1 116 ? 39.537 26.164 32.156 1.00 29.30 141 GLU A C 1
ATOM 908 O O . GLU A 1 116 ? 39.294 25.328 33.001 1.00 26.64 141 GLU A O 1
ATOM 914 N N . GLN A 1 117 ? 39.909 27.407 32.482 1.00 30.75 142 GLN A N 1
ATOM 915 C CA . GLN A 1 117 ? 40.079 27.764 33.886 1.00 31.69 142 GLN A CA 1
ATOM 916 C C . GLN A 1 117 ? 38.766 27.646 34.657 1.00 31.80 142 GLN A C 1
ATOM 917 O O . GLN A 1 117 ? 38.776 27.188 35.798 1.00 28.94 142 GLN A O 1
ATOM 923 N N . GLY A 1 118 ? 37.657 28.065 34.056 1.00 30.16 143 GLY A N 1
ATOM 924 C CA . GLY A 1 118 ? 36.337 27.938 34.690 1.00 27.39 143 GLY A CA 1
ATOM 925 C C . GLY A 1 118 ? 35.869 26.479 34.801 1.00 27.32 143 GLY A C 1
ATOM 926 O O . GLY A 1 118 ? 35.226 26.084 35.784 1.00 28.37 143 GLY A O 1
ATOM 927 N N . ARG A 1 119 ? 36.221 25.659 33.810 1.00 27.54 144 ARG A N 1
ATOM 928 C CA . ARG A 1 119 ? 35.848 24.221 33.801 1.00 27.63 144 ARG A CA 1
ATOM 929 C C . ARG A 1 119 ? 36.461 23.484 35.022 1.00 30.41 144 ARG A C 1
ATOM 930 O O . ARG A 1 119 ? 35.802 22.746 35.712 1.00 29.62 144 ARG A O 1
ATOM 946 N N . LEU A 1 121 ? 37.791 25.006 37.878 1.00 29.98 146 LEU A N 1
ATOM 947 C CA . LEU A 1 121 ? 37.310 25.567 39.127 1.00 32.39 146 LEU A CA 1
ATOM 948 C C . LEU A 1 121 ? 35.877 25.118 39.474 1.00 31.57 146 LEU A C 1
ATOM 949 O O . LEU A 1 121 ? 35.533 25.015 40.661 1.00 32.01 146 LEU A O 1
ATOM 954 N N . ALA A 1 122 ? 35.073 24.832 38.447 1.00 30.72 147 ALA A N 1
ATOM 955 C CA . ALA A 1 122 ? 33.659 24.470 38.634 1.00 32.34 147 ALA A CA 1
ATOM 956 C C . ALA A 1 122 ? 33.590 23.093 39.287 1.00 33.06 147 ALA A C 1
ATOM 957 O O . ALA A 1 122 ? 32.695 22.839 40.086 1.00 32.17 147 ALA A O 1
ATOM 967 N N . LEU A 1 124 ? 35.876 21.948 41.423 1.00 31.84 149 LEU A N 1
ATOM 968 C CA . LEU A 1 124 ? 36.212 22.192 42.806 1.00 32.44 149 LEU A CA 1
ATOM 969 C C . LEU A 1 124 ? 35.024 22.833 43.535 1.00 35.91 149 LEU A C 1
ATOM 970 O O . LEU A 1 124 ? 34.815 22.543 44.688 1.00 35.94 149 LEU A O 1
ATOM 975 N N . GLU A 1 125 ? 34.254 23.691 42.871 1.00 38.47 150 GLU A N 1
ATOM 976 C CA . GLU A 1 125 ? 33.128 24.344 43.544 1.00 41.71 150 GLU A CA 1
ATOM 977 C C . GLU A 1 125 ? 32.015 23.312 43.798 1.00 43.03 150 GLU A C 1
ATOM 978 O O . GLU A 1 125 ? 31.402 23.292 44.868 1.00 46.60 150 GLU A O 1
ATOM 984 N N . ASN A 1 126 ? 31.766 22.469 42.800 1.00 44.65 151 ASN A N 1
ATOM 985 C CA . ASN A 1 126 ? 30.818 21.363 42.909 1.00 45.66 151 ASN A CA 1
ATOM 986 C C . ASN A 1 126 ? 31.211 20.359 44.016 1.00 44.64 151 ASN A C 1
ATOM 987 O O . ASN A 1 126 ? 30.324 19.810 44.679 1.00 41.67 151 ASN A O 1
ATOM 992 N N . ALA A 1 127 ? 32.524 20.122 44.199 1.00 43.74 152 ALA A N 1
ATOM 993 C CA . ALA A 1 127 ? 33.061 19.296 45.333 1.00 44.47 152 ALA A CA 1
ATOM 994 C C . ALA A 1 127 ? 32.949 19.962 46.719 1.00 45.56 152 ALA A C 1
ATOM 995 O O . ALA A 1 127 ? 33.173 19.306 47.736 1.00 44.98 152 ALA A O 1
ATOM 997 N N . GLY A 1 128 ? 32.564 21.242 46.755 1.00 47.08 153 GLY A N 1
ATOM 998 C CA . GLY A 1 128 ? 32.443 22.017 47.998 1.00 44.84 153 GLY A CA 1
ATOM 999 C C . GLY A 1 128 ? 33.763 22.559 48.554 1.00 43.48 153 GLY A C 1
ATOM 1000 O O . GLY A 1 128 ? 33.817 22.991 49.683 1.00 41.57 153 GLY A O 1
ATOM 1001 N N . LEU A 1 129 ? 34.838 22.554 47.767 1.00 41.60 154 LEU A N 1
ATOM 1002 C CA . LEU A 1 129 ? 36.120 23.066 48.244 1.00 43.50 154 LEU A CA 1
ATOM 1003 C C . LEU A 1 129 ? 36.239 24.591 48.140 1.00 46.08 154 LEU A C 1
ATOM 1004 O O . LEU A 1 129 ? 36.919 25.169 48.959 1.00 52.84 154 LEU A O 1
ATOM 1009 N N . ILE A 1 130 ? 35.641 25.213 47.109 1.00 44.76 155 ILE A N 1
ATOM 1010 C CA . ILE A 1 130 ? 35.686 26.674 46.881 1.00 43.00 155 ILE A CA 1
ATOM 1011 C C . ILE A 1 130 ? 34.312 27.210 46.494 1.00 44.45 155 ILE A C 1
ATOM 1012 O O . ILE A 1 130 ? 33.415 26.436 46.156 1.00 44.08 155 ILE A O 1
ATOM 1017 N N . THR A 1 131 ? 34.128 28.524 46.582 1.00 46.37 156 THR A N 1
ATOM 1018 C CA . THR A 1 131 ? 32.955 29.162 45.973 1.00 46.59 156 THR A CA 1
ATOM 1019 C C . THR A 1 131 ? 33.492 30.181 44.955 1.00 44.74 156 THR A C 1
ATOM 1020 O O . THR A 1 131 ? 34.557 30.789 45.164 1.00 44.74 156 THR A O 1
ATOM 1024 N N . LEU A 1 132 ? 32.780 30.294 43.825 1.00 42.11 157 LEU A N 1
ATOM 1025 C CA . LEU A 1 132 ? 33.086 31.245 42.763 1.00 41.13 157 LEU A CA 1
ATOM 1026 C C . LEU A 1 132 ? 32.054 32.365 42.806 1.00 41.72 157 LEU A C 1
ATOM 1027 O O . LEU A 1 132 ? 30.901 32.140 43.221 1.00 46.97 157 LEU A O 1
ATOM 1032 N N . ASP A 1 133 ? 32.481 33.575 42.438 1.00 40.49 158 ASP A N 1
ATOM 1033 C CA . ASP A 1 133 ? 31.579 34.738 42.282 1.00 41.52 158 ASP A CA 1
ATOM 1034 C C . ASP A 1 133 ? 30.364 34.405 41.365 1.00 38.99 158 ASP A C 1
ATOM 1035 O O . ASP A 1 133 ? 30.522 34.148 40.174 1.00 36.28 158 ASP A O 1
ATOM 1040 N N . SER A 1 134 ? 29.141 34.416 41.914 1.00 40.53 159 SER A N 1
ATOM 1041 C CA . SER A 1 134 ? 27.979 34.068 41.113 1.00 40.21 159 SER A CA 1
ATOM 1042 C C . SER A 1 134 ? 27.670 35.079 39.975 1.00 41.00 159 SER A C 1
ATOM 1043 O O . SER A 1 134 ? 26.835 34.805 39.114 1.00 40.31 159 SER A O 1
ATOM 1046 N N . LYS A 1 135 ? 28.308 36.256 39.997 1.00 42.41 160 LYS A N 1
ATOM 1047 C CA . LYS A 1 135 ? 28.116 37.278 38.959 1.00 42.71 160 LYS A CA 1
ATOM 1048 C C . LYS A 1 135 ? 28.988 37.034 37.748 1.00 41.00 160 LYS A C 1
ATOM 1049 O O . LYS A 1 135 ? 28.941 37.806 36.823 1.00 41.87 160 LYS A O 1
ATOM 1055 N N . VAL A 1 136 ? 29.783 35.958 37.734 1.00 38.99 161 VAL A N 1
ATOM 1056 C CA . VAL A 1 136 ? 30.541 35.622 36.590 1.00 37.84 161 VAL A CA 1
ATOM 1057 C C . VAL A 1 136 ? 30.084 34.255 36.059 1.00 37.39 161 VAL A C 1
ATOM 1058 O O . VAL A 1 136 ? 29.973 33.305 36.817 1.00 37.57 161 VAL A O 1
ATOM 1062 N N . GLU A 1 137 ? 29.815 34.167 34.760 1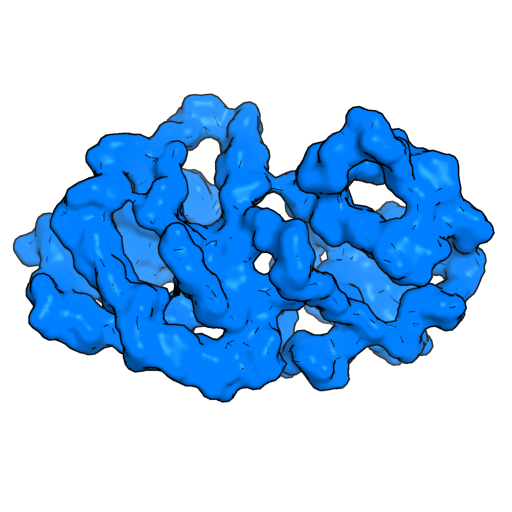.00 38.10 162 GLU A N 1
ATOM 1063 C CA . GLU A 1 137 ? 29.610 32.869 34.109 1.00 37.26 162 GLU A CA 1
ATOM 1064 C C . GLU A 1 137 ? 30.801 31.924 34.366 1.00 36.18 162 GLU A C 1
ATOM 1065 O O . GLU A 1 137 ? 31.995 32.268 34.191 1.00 33.56 162 GLU A O 1
ATOM 1071 N N . THR A 1 138 ? 30.450 30.707 34.755 1.00 36.83 163 THR A N 1
ATOM 1072 C CA . THR A 1 138 ? 31.419 29.657 35.048 1.00 34.50 163 THR A CA 1
ATOM 1073 C C . THR A 1 138 ? 32.435 29.490 33.950 1.00 36.19 163 THR A C 1
ATOM 1074 O O . THR A 1 138 ? 33.619 29.308 34.247 1.00 33.89 163 THR A O 1
ATOM 1078 N N . VAL A 1 139 ? 31.969 29.495 32.694 1.00 35.23 164 VAL A N 1
ATOM 1079 C CA . VAL A 1 139 ? 32.864 29.312 31.519 1.00 33.34 164 VAL A CA 1
ATOM 1080 C C . VAL A 1 139 ? 33.902 30.421 31.411 1.00 32.05 164 VAL A C 1
ATOM 1081 O O . VAL A 1 139 ? 34.996 30.203 30.867 1.00 33.95 164 VAL A O 1
ATOM 1085 N N . ASP A 1 140 ? 33.544 31.601 31.929 1.00 35.93 165 ASP A N 1
ATOM 1086 C CA . ASP A 1 140 ? 34.433 32.765 32.015 1.00 38.11 165 ASP A CA 1
ATOM 1087 C C . ASP A 1 140 ? 35.180 32.930 33.356 1.00 36.84 165 ASP A C 1
ATOM 1088 O O . ASP A 1 140 ? 35.901 33.902 33.510 1.00 39.05 165 ASP A O 1
ATOM 1093 N N . ALA A 1 141 ? 34.984 32.037 34.324 1.00 35.97 166 ALA A N 1
ATOM 1094 C CA . ALA A 1 141 ? 35.613 32.175 35.644 1.00 36.47 166 ALA A CA 1
ATOM 1095 C C . ALA A 1 141 ? 37.112 31.947 35.599 1.00 35.52 166 ALA A C 1
ATOM 1096 O O . ALA A 1 141 ? 37.582 31.015 34.936 1.00 31.21 166 ALA A O 1
ATOM 1098 N N . THR A 1 142 ? 37.849 32.760 36.347 1.00 34.69 167 THR A N 1
ATOM 1099 C CA . THR A 1 142 ? 39.274 32.478 36.614 1.00 35.14 167 THR A CA 1
ATOM 1100 C C . THR A 1 142 ? 39.564 32.427 38.127 1.00 34.89 167 THR A C 1
ATOM 1101 O O . THR A 1 142 ? 38.660 32.625 39.000 1.00 34.96 167 THR A O 1
ATOM 1105 N N . LEU A 1 143 ? 40.828 32.219 38.451 1.00 33.82 168 LEU A N 1
ATOM 1106 C CA . LEU A 1 143 ? 41.289 32.283 39.854 1.00 37.19 168 LEU A CA 1
ATOM 1107 C C . LEU A 1 143 ? 40.932 33.599 40.539 1.00 38.37 168 LEU A C 1
ATOM 1108 O O . LEU A 1 143 ? 40.613 33.588 41.730 1.00 38.25 168 LEU A O 1
ATOM 1113 N N . LYS A 1 144 ? 40.961 34.724 39.807 1.00 39.60 169 LYS A N 1
ATOM 1114 C CA . LYS A 1 144 ? 40.525 36.022 40.371 1.00 45.42 169 LYS A CA 1
ATOM 1115 C C . LYS A 1 144 ? 39.088 35.961 40.907 1.00 44.01 169 LYS A C 1
ATOM 1116 O O . LYS A 1 144 ? 38.720 36.775 41.712 1.00 44.64 169 LYS A O 1
ATOM 1122 N N . ASP A 1 145 ? 38.289 34.992 40.462 1.00 43.24 170 ASP A N 1
ATOM 1123 C CA . ASP A 1 145 ? 36.861 34.924 40.807 1.00 43.72 170 ASP A CA 1
ATOM 1124 C C . ASP A 1 145 ? 36.526 34.038 42.020 1.00 43.64 170 ASP A C 1
ATOM 1125 O O . ASP A 1 145 ? 35.363 33.955 42.407 1.00 39.61 170 ASP A O 1
ATOM 1130 N N . ILE A 1 146 ? 37.538 33.405 42.626 1.00 43.60 171 ILE A N 1
ATOM 1131 C CA . ILE A 1 146 ? 37.341 32.656 43.883 1.00 45.09 171 ILE A CA 1
ATOM 1132 C C . ILE A 1 146 ? 36.871 33.585 45.034 1.00 47.97 171 ILE A C 1
ATOM 1133 O O . ILE A 1 146 ? 37.518 34.567 45.373 1.00 47.49 171 ILE A O 1
ATOM 1138 N N . LYS A 1 147 ? 35.714 33.284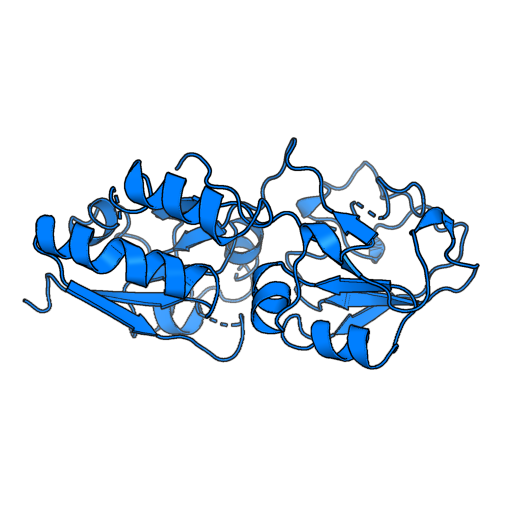 45.605 1.00 48.95 172 LYS A N 1
ATOM 1139 C CA . LYS A 1 147 ? 35.209 34.051 46.748 1.00 52.70 172 LYS A CA 1
ATOM 1140 C C . LYS A 1 147 ? 35.640 33.417 48.058 1.00 51.99 172 LYS A C 1
ATOM 1141 O O . LYS A 1 147 ? 36.157 34.113 48.910 1.00 57.34 172 LYS A O 1
ATOM 1147 N N . LYS A 1 148 ? 35.415 32.109 48.207 1.00 49.74 173 LYS A N 1
ATOM 1148 C CA . LYS A 1 148 ? 35.752 31.377 49.431 1.00 50.13 173 LYS A CA 1
ATOM 1149 C C . LYS A 1 148 ? 36.673 30.224 49.103 1.00 46.51 173 LYS A C 1
ATOM 1150 O O . LYS A 1 148 ? 36.498 29.570 48.080 1.00 43.65 173 LYS A O 1
ATOM 1156 N N . ASN A 1 149 ? 37.636 29.993 49.998 1.00 47.45 174 ASN A N 1
ATOM 1157 C CA . ASN A 1 149 ? 38.682 28.974 49.869 1.00 45.76 174 ASN A CA 1
ATOM 1158 C C . ASN A 1 149 ? 39.037 28.461 51.270 1.00 48.59 174 ASN A C 1
ATOM 1159 O O . ASN A 1 149 ? 40.131 28.720 51.756 1.00 49.06 174 ASN A O 1
ATOM 1164 N N . PRO A 1 150 ? 38.110 27.748 51.941 1.00 52.67 175 PRO A N 1
ATOM 1165 C CA . PRO A 1 150 ? 38.343 27.502 53.381 1.00 56.26 175 PRO A CA 1
ATOM 1166 C C . PRO A 1 150 ? 39.484 26.500 53.704 1.00 54.60 175 PRO A C 1
ATOM 1167 O O . PRO A 1 150 ? 39.938 26.444 54.847 1.00 55.57 175 PRO A O 1
ATOM 1171 N N . LYS A 1 151 ? 39.927 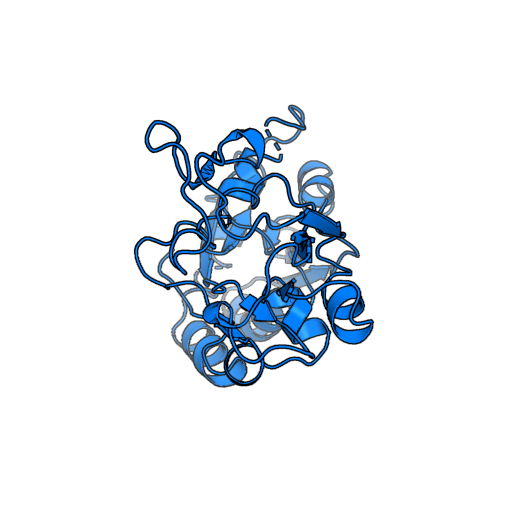25.731 52.712 1.00 51.64 176 LYS A N 1
ATOM 1172 C CA . LYS A 1 151 ? 41.068 24.847 52.877 1.00 49.55 176 LYS A CA 1
ATOM 1173 C C . LYS A 1 151 ? 42.340 25.537 52.413 1.00 47.68 176 LYS A C 1
ATOM 1174 O O . LYS A 1 151 ? 43.387 24.908 52.375 1.00 44.69 176 LYS A O 1
ATOM 1180 N N . ASN A 1 152 ? 42.263 26.819 52.061 1.00 48.79 177 ASN A N 1
ATOM 1181 C CA . ASN A 1 152 ? 43.439 27.570 51.571 1.00 50.01 177 ASN A CA 1
ATOM 1182 C C . ASN A 1 152 ? 44.296 26.802 50.555 1.00 46.42 177 ASN A C 1
ATOM 1183 O O . ASN A 1 152 ? 45.526 26.663 50.677 1.00 48.46 177 ASN A O 1
ATOM 1188 N N . LEU A 1 153 ? 43.599 26.326 49.532 1.00 44.96 178 LEU A N 1
ATOM 1189 C CA . LEU A 1 153 ? 44.204 25.585 48.453 1.00 41.19 178 LEU A CA 1
ATOM 1190 C C . LEU A 1 153 ? 45.146 26.539 47.738 1.00 40.23 178 LEU A C 1
ATOM 1191 O O . LEU A 1 153 ? 44.860 27.739 47.670 1.00 38.58 178 LEU A O 1
ATOM 1196 N N . GLU A 1 154 ? 46.290 26.010 47.279 1.00 41.05 179 GLU A N 1
ATOM 1197 C CA A GLU A 1 154 ? 47.234 26.735 46.446 0.50 40.95 179 GLU A CA 1
ATOM 1198 C CA B GLU A 1 154 ? 47.211 26.757 46.413 0.50 41.04 179 GLU A CA 1
ATOM 1199 C C . GLU A 1 154 ? 47.210 26.112 45.030 1.00 40.43 179 GLU A C 1
ATOM 1200 O O . GLU A 1 154 ? 46.993 24.894 44.887 1.00 41.66 179 GLU A O 1
ATOM 1211 N N . PHE A 1 155 ? 47.427 26.920 43.994 1.00 34.64 180 PHE A N 1
ATOM 1212 C CA . PHE A 1 155 ? 47.289 26.437 42.626 1.00 32.36 180 PHE A CA 1
ATOM 1213 C C . PHE A 1 155 ? 48.590 26.608 41.850 1.00 34.16 180 PHE A C 1
ATOM 1214 O O . PHE A 1 155 ? 49.260 27.628 41.998 1.00 33.53 180 PHE A O 1
ATOM 1222 N N . LYS A 1 156 ? 48.914 25.607 41.033 1.00 32.56 181 LYS A N 1
ATOM 1223 C CA . LYS A 1 156 ? 50.047 25.657 40.108 1.00 32.70 181 LYS A CA 1
ATOM 1224 C C . LYS A 1 156 ? 49.483 25.380 38.699 1.00 30.25 181 LYS A C 1
ATOM 1225 O O . LYS A 1 156 ? 48.390 24.854 38.564 1.00 26.92 181 LYS A O 1
ATOM 1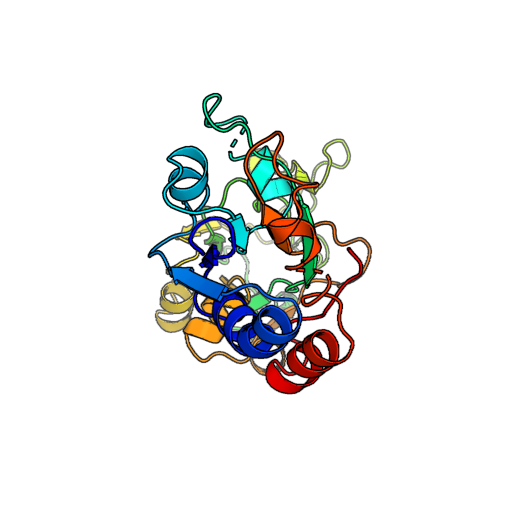231 N N . LYS A 1 157 ? 50.220 25.727 37.644 1.00 27.76 182 LYS A N 1
ATOM 1232 C CA . LYS A 1 157 ? 49.742 25.466 36.295 1.00 29.09 182 LYS A CA 1
ATOM 1233 C C . LYS A 1 157 ? 50.784 24.718 35.515 1.00 28.93 182 LYS A C 1
ATOM 1234 O O . LYS A 1 157 ? 51.945 25.103 35.549 1.00 25.74 182 LYS A O 1
ATOM 1240 N N . VAL A 1 158 ? 50.345 23.642 34.856 1.00 27.68 183 VAL A N 1
ATOM 1241 C CA . VAL A 1 158 ? 51.208 22.812 34.006 1.00 25.57 183 VAL A CA 1
ATOM 1242 C C . VAL A 1 158 ? 50.567 22.701 32.614 1.00 24.27 183 VAL A C 1
ATOM 1243 O O . VAL A 1 158 ? 49.350 22.684 32.485 1.00 24.56 183 VAL A O 1
ATOM 1247 N N . ALA A 1 159 ? 51.385 22.559 31.581 1.00 23.15 184 ALA A N 1
ATOM 1248 C CA . ALA A 1 159 ? 50.852 22.338 30.248 1.00 23.10 184 ALA A CA 1
ATOM 1249 C C . ALA A 1 159 ? 49.955 21.085 30.268 1.00 23.52 184 ALA A C 1
ATOM 1250 O O . ALA A 1 159 ? 50.253 20.135 30.997 1.00 22.64 184 ALA A O 1
ATOM 1252 N N . PRO A 1 160 ? 48.823 21.104 29.514 1.00 25.07 185 PRO A N 1
ATOM 1253 C CA . PRO A 1 160 ? 47.881 19.955 29.495 1.00 25.16 185 PRO A CA 1
ATOM 1254 C C . PRO A 1 160 ? 48.573 18.693 28.968 1.00 24.39 185 PRO A C 1
ATOM 1255 O O . PRO A 1 160 ? 48.226 17.585 29.336 1.00 21.96 185 PRO A O 1
ATOM 1259 N N . GLU A 1 161 ? 49.623 18.890 28.163 1.00 22.98 186 GLU A N 1
ATOM 1260 C CA . GLU A 1 161 ? 50.411 17.787 27.646 1.00 23.19 186 GLU A CA 1
ATOM 1261 C C . GLU A 1 161 ? 51.283 17.083 28.710 1.00 23.87 186 GLU A C 1
ATOM 1262 O O . GLU A 1 161 ? 51.889 16.016 28.441 1.00 29.25 186 GLU A O 1
ATOM 1268 N N . LEU A 1 162 ? 51.439 17.716 29.868 1.00 23.20 187 LEU A N 1
ATOM 1269 C CA . LEU A 1 162 ? 52.403 17.290 30.870 1.00 23.21 187 LEU A CA 1
ATOM 1270 C C . LEU A 1 162 ? 51.763 17.058 32.217 1.00 25.94 187 LEU A C 1
ATOM 1271 O O . LEU A 1 162 ? 52.468 16.642 33.118 1.00 26.33 187 LEU A O 1
ATOM 1276 N N . THR A 1 163 ? 50.458 17.329 32.381 1.00 24.99 188 THR A N 1
ATOM 1277 C CA . THR A 1 163 ? 49.819 17.036 33.662 1.00 24.47 188 THR A CA 1
ATOM 1278 C C . THR A 1 163 ? 49.839 15.522 34.069 1.00 24.24 188 THR A C 1
ATOM 1279 O O . THR A 1 163 ? 49.930 15.183 35.282 1.00 25.58 188 THR A O 1
ATOM 1283 N N . ALA A 1 164 ? 49.751 14.615 33.095 1.00 24.50 189 ALA A N 1
ATOM 1284 C CA . ALA A 1 164 ? 49.984 13.167 33.375 1.00 23.52 189 ALA A CA 1
ATOM 1285 C C . ALA A 1 164 ? 51.336 12.946 34.091 1.00 27.53 189 ALA A C 1
ATOM 1286 O O . ALA A 1 164 ? 51.436 12.106 34.999 1.00 27.99 189 ALA A O 1
ATOM 1288 N N . LYS A 1 165 ? 52.383 13.699 33.691 1.00 26.99 190 LYS A N 1
ATOM 1289 C CA . LYS A 1 165 ? 53.680 13.644 34.404 1.00 29.86 190 LYS A CA 1
ATOM 1290 C C . LYS A 1 165 ? 53.635 14.267 35.819 1.00 28.73 190 LYS A C 1
ATOM 1291 O O . LYS A 1 165 ? 54.226 13.704 36.728 1.00 27.82 190 LYS A O 1
ATOM 1297 N N . ALA A 1 166 ? 52.959 15.415 35.998 1.00 25.18 191 ALA A N 1
ATOM 1298 C CA . ALA A 1 166 ? 52.830 16.046 37.306 1.00 27.28 191 ALA A CA 1
ATOM 1299 C C . ALA A 1 166 ? 52.152 15.086 38.279 1.00 29.13 191 ALA A C 1
ATOM 1300 O O . ALA A 1 166 ? 52.509 15.020 39.472 1.00 33.45 191 ALA A O 1
ATOM 1302 N N . TYR A 1 167 ? 51.182 14.340 37.752 1.00 29.29 192 TYR A N 1
ATOM 1303 C CA . TYR A 1 167 ? 50.466 13.269 38.484 1.00 27.24 192 TYR A CA 1
ATOM 1304 C C . TYR A 1 167 ? 51.403 12.136 38.887 1.00 27.81 192 TYR A C 1
ATOM 1305 O O . TYR A 1 167 ? 51.523 11.826 40.073 1.00 27.03 192 TYR A O 1
ATOM 1314 N N . GLU A 1 168 ? 52.106 11.549 37.933 1.00 28.36 193 GLU A N 1
ATOM 1315 C CA . GLU A 1 168 ? 53.085 10.496 38.252 1.00 32.47 193 GLU A CA 1
ATOM 1316 C C . GLU A 1 168 ? 54.196 10.937 39.208 1.00 31.36 193 GLU A C 1
ATOM 1317 O O . GLU A 1 168 ? 54.612 10.173 40.044 1.00 30.25 193 GLU A O 1
ATOM 1323 N N . ASN A 1 169 ? 54.663 12.188 39.065 1.00 32.28 194 ASN A N 1
ATOM 1324 C CA . ASN A 1 169 ? 55.722 12.802 39.919 1.00 30.82 194 ASN A CA 1
ATOM 1325 C C . ASN A 1 169 ? 55.244 13.253 41.295 1.00 30.42 194 ASN A C 1
ATOM 1326 O O . ASN A 1 169 ? 56.035 13.717 42.106 1.00 29.66 194 ASN A O 1
ATOM 1331 N N . LYS A 1 170 ? 53.934 13.198 41.529 1.00 31.67 195 LYS A N 1
ATOM 1332 C CA . LYS A 1 170 ? 53.345 13.639 42.783 1.00 37.08 195 LYS A CA 1
ATOM 1333 C C . LYS A 1 170 ? 53.707 15.091 43.089 1.00 39.03 195 LYS A C 1
ATOM 1334 O O . LYS A 1 170 ? 53.992 15.436 44.227 1.00 39.22 195 LYS A O 1
ATOM 1340 N N . GLU A 1 171 ? 53.702 15.924 42.052 1.00 36.70 196 GLU A N 1
ATOM 1341 C CA . GLU A 1 171 ? 54.052 17.344 42.176 1.00 38.67 196 GLU A CA 1
ATOM 1342 C C . GLU A 1 171 ? 53.009 18.157 42.919 1.00 34.79 196 GLU A C 1
ATOM 1343 O O . GLU A 1 171 ? 53.273 19.275 43.352 1.00 37.65 196 GLU A O 1
ATOM 1349 N N . GLY A 1 172 ? 51.793 17.670 42.966 1.00 33.81 197 GLY A N 1
ATOM 1350 C CA . GLY A 1 172 ? 50.773 18.342 43.748 1.00 33.46 197 GLY A CA 1
ATOM 1351 C C . GLY A 1 172 ? 49.960 17.298 44.460 1.00 33.78 197 GLY A C 1
ATOM 1352 O O . GLY A 1 172 ? 50.209 16.109 44.326 1.00 34.77 197 GLY A O 1
ATOM 1353 N N . ASP A 1 173 ? 48.973 17.744 45.211 1.00 34.60 198 ASP A N 1
ATOM 1354 C CA . ASP A 1 173 ? 48.053 16.826 45.888 1.00 35.92 198 ASP A CA 1
ATOM 1355 C C . ASP A 1 173 ? 46.960 16.211 44.973 1.00 32.27 198 ASP A C 1
ATOM 1356 O O . ASP A 1 173 ? 46.478 15.092 45.220 1.00 32.01 198 ASP A O 1
ATOM 1361 N N . ALA A 1 174 ? 46.573 16.968 43.947 1.00 28.78 199 ALA A N 1
ATOM 1362 C CA . ALA A 1 174 ? 45.517 16.610 43.009 1.00 28.34 199 ALA A CA 1
ATOM 1363 C C . ALA A 1 174 ? 45.838 17.322 41.693 1.00 26.94 199 ALA A C 1
ATOM 1364 O O . ALA A 1 174 ? 46.421 18.426 41.687 1.00 26.02 199 ALA A O 1
ATOM 1366 N N . VAL A 1 175 ? 45.510 16.664 40.587 1.00 26.14 200 VAL A N 1
ATOM 1367 C CA . VAL A 1 175 ? 45.967 17.104 39.232 1.00 26.26 200 VAL A CA 1
ATOM 1368 C C . VAL A 1 175 ? 44.862 16.938 38.191 1.00 24.83 200 VAL A C 1
ATOM 1369 O O . VAL A 1 175 ? 44.238 15.863 38.110 1.00 28.17 200 VAL A O 1
ATOM 1373 N N . PHE A 1 176 ? 44.579 18.016 37.432 1.00 25.25 201 PHE A N 1
ATOM 1374 C CA . PHE A 1 176 ? 43.622 17.963 36.299 1.00 25.42 201 PHE A CA 1
ATOM 1375 C C . PHE A 1 176 ? 44.285 17.374 35.063 1.00 25.19 201 PHE A C 1
ATOM 1376 O O . PHE A 1 176 ? 45.393 17.790 34.710 1.00 25.74 201 PHE A O 1
ATOM 1384 N N . ILE A 1 177 ? 43.627 16.396 34.432 1.00 25.03 202 ILE A N 1
ATOM 1385 C CA . ILE A 1 177 ? 44.126 15.811 33.154 1.00 24.44 202 ILE A CA 1
ATOM 1386 C C . ILE A 1 177 ? 42.912 15.688 32.184 1.00 24.57 202 ILE A C 1
ATOM 1387 O O . ILE A 1 177 ? 41.860 15.083 32.521 1.00 24.15 202 ILE A O 1
ATOM 1392 N N . ASN A 1 178 ? 43.060 16.263 30.993 1.00 22.62 203 ASN A N 1
ATOM 1393 C CA . ASN A 1 178 ? 42.056 16.160 29.928 1.00 23.30 203 ASN A CA 1
ATOM 1394 C C . ASN A 1 178 ? 42.013 14.696 29.494 1.00 24.03 203 ASN A C 1
ATOM 1395 O O . ASN A 1 178 ? 43.071 14.081 29.378 1.00 21.05 203 ASN A O 1
ATOM 1400 N N . VAL A 1 179 ? 40.827 14.162 29.200 1.00 23.88 204 VAL A N 1
ATOM 1401 C CA . VAL A 1 179 ? 40.707 12.744 28.804 1.00 24.35 204 VAL A CA 1
ATOM 1402 C C . VAL A 1 179 ? 41.681 12.353 27.653 1.00 23.73 204 VAL A C 1
ATOM 1403 O O . VAL A 1 179 ? 42.286 11.293 27.696 1.00 23.11 204 VAL A O 1
ATOM 1407 N N . ASN A 1 180 ? 41.830 13.175 26.624 1.00 25.53 205 ASN A N 1
ATOM 1408 C CA . ASN A 1 180 ? 42.746 12.810 25.510 1.00 24.95 205 ASN A CA 1
ATOM 1409 C C . ASN A 1 180 ? 44.202 12.525 25.940 1.00 24.72 205 ASN A C 1
ATOM 1410 O O . ASN A 1 180 ? 44.821 11.533 25.522 1.00 28.29 205 ASN A O 1
ATOM 1415 N N . TYR A 1 181 ? 44.726 13.375 26.824 1.00 23.96 206 TYR A N 1
ATOM 1416 C CA . TYR A 1 181 ? 46.076 13.195 27.358 1.00 22.31 206 TYR A CA 1
ATOM 1417 C C . TYR A 1 181 ? 46.129 12.155 28.442 1.00 22.96 206 TYR A C 1
ATOM 1418 O O . TYR A 1 181 ? 47.128 11.435 28.530 1.00 25.42 206 TYR A O 1
ATOM 1427 N N . ALA A 1 182 ? 45.019 11.973 29.198 1.00 21.97 207 ALA A N 1
ATOM 1428 C CA . ALA A 1 182 ? 44.948 10.850 30.136 1.00 22.76 207 ALA A CA 1
ATOM 1429 C C . ALA A 1 182 ? 45.052 9.529 29.414 1.00 23.14 207 ALA A C 1
ATOM 1430 O O . ALA A 1 182 ? 45.825 8.677 29.802 1.00 24.31 207 ALA A O 1
ATOM 1432 N N . ILE A 1 183 ? 44.233 9.322 28.376 1.00 25.58 208 ILE A N 1
ATOM 1433 C CA . ILE A 1 183 ? 44.270 8.078 27.574 1.00 25.48 208 ILE A CA 1
ATOM 1434 C C . ILE A 1 183 ? 45.611 7.923 26.816 1.00 25.11 208 ILE A C 1
ATOM 1435 O O . ILE A 1 183 ? 46.115 6.815 26.743 1.00 26.18 208 ILE A O 1
ATOM 1440 N N . GLN A 1 184 ? 46.169 9.031 26.312 1.00 23.44 209 GLN A N 1
ATOM 1441 C CA . GLN A 1 184 ? 47.469 9.017 25.639 1.00 25.27 209 GLN A CA 1
ATOM 1442 C C . GLN A 1 184 ? 48.620 8.488 26.538 1.00 26.93 209 GLN A C 1
ATOM 1443 O O . GLN A 1 184 ? 49.486 7.779 26.054 1.00 33.46 209 GLN A O 1
ATOM 1449 N N . ASN A 1 185 ? 48.581 8.838 27.831 1.00 29.23 210 ASN A N 1
ATOM 1450 C CA . ASN A 1 185 ? 49.398 8.275 28.915 1.00 32.23 210 ASN A CA 1
ATOM 1451 C C . ASN A 1 185 ? 48.944 6.884 29.444 1.00 31.93 210 ASN A C 1
ATOM 1452 O O . ASN A 1 185 ? 49.425 6.450 30.456 1.00 32.20 210 ASN A O 1
ATOM 1457 N N . LYS A 1 186 ? 47.994 6.225 28.798 1.00 32.08 211 LYS A N 1
ATOM 1458 C CA . LYS A 1 186 ? 47.551 4.880 29.203 1.00 35.49 211 LYS A CA 1
ATOM 1459 C C . LYS A 1 186 ? 46.791 4.835 30.543 1.00 35.85 211 LYS A C 1
ATOM 1460 O O . LYS A 1 186 ? 46.737 3.788 31.203 1.00 35.95 211 LYS A O 1
ATOM 1466 N N . LEU A 1 187 ? 46.226 5.964 30.941 1.00 31.91 212 LEU A N 1
ATOM 1467 C CA . LEU A 1 187 ? 45.308 5.984 32.075 1.00 36.80 212 LEU A CA 1
ATOM 1468 C C . LEU A 1 187 ? 43.892 5.639 31.594 1.00 33.53 212 LEU A C 1
ATOM 1469 O O . LEU A 1 187 ? 43.518 5.895 30.476 1.00 31.73 212 LEU A O 1
ATOM 1474 N N . ASN A 1 188 ? 43.100 5.074 32.471 1.00 38.45 213 ASN A N 1
ATOM 1475 C CA . ASN A 1 188 ? 41.710 4.811 32.169 1.00 39.43 213 ASN A CA 1
ATOM 1476 C C . ASN A 1 188 ? 40.871 5.765 33.047 1.00 37.36 213 ASN A C 1
ATOM 1477 O O . ASN A 1 188 ? 40.733 5.543 34.247 1.00 37.64 213 ASN A O 1
ATOM 1482 N N . PRO A 1 189 ? 40.345 6.850 32.469 1.00 37.34 214 PRO A N 1
ATOM 1483 C CA . PRO A 1 189 ? 39.737 7.871 33.317 1.00 37.48 214 PRO A CA 1
ATOM 1484 C C . PRO A 1 189 ? 38.619 7.377 34.287 1.00 39.95 214 PRO A C 1
ATOM 1485 O O . PRO A 1 189 ? 38.615 7.754 35.458 1.00 40.86 214 PRO A O 1
ATOM 1489 N N . LYS A 1 190 ? 37.738 6.494 33.850 1.00 42.94 215 LYS A N 1
ATOM 1490 C CA . LYS A 1 190 ? 36.650 6.043 34.728 1.00 49.35 215 LYS A CA 1
ATOM 1491 C C . LYS A 1 190 ? 37.083 5.122 35.892 1.00 46.47 215 LYS A C 1
ATOM 1492 O O . LYS A 1 190 ? 36.345 4.981 36.869 1.00 60.29 215 LYS A O 1
ATOM 1498 N N . LYS A 1 191 ? 38.250 4.497 35.789 1.00 44.44 216 LYS A N 1
ATOM 1499 C CA . LYS A 1 191 ? 38.790 3.630 36.843 1.00 45.95 216 LYS A CA 1
ATOM 1500 C C . LYS A 1 191 ? 39.827 4.344 37.713 1.00 41.90 216 LYS A C 1
ATOM 1501 O O . LYS A 1 191 ? 39.996 4.006 38.864 1.00 44.07 216 LYS A O 1
ATOM 1507 N N . ASP A 1 192 ? 40.568 5.288 37.142 1.00 40.72 217 ASP A N 1
ATOM 1508 C CA . ASP A 1 192 ? 41.688 5.914 37.821 1.00 37.59 217 ASP A CA 1
ATOM 1509 C C . ASP A 1 192 ? 41.439 7.318 38.365 1.00 35.58 217 ASP A C 1
ATOM 1510 O O . ASP A 1 192 ? 42.081 7.686 39.317 1.00 38.92 217 ASP A O 1
ATOM 1515 N N . ALA A 1 193 ? 40.590 8.131 37.751 1.00 34.58 218 ALA A N 1
ATOM 1516 C CA . ALA A 1 193 ? 40.331 9.492 38.285 1.00 34.28 218 ALA A CA 1
ATOM 1517 C C . ALA A 1 193 ? 39.629 9.425 39.660 1.00 33.07 218 ALA A C 1
ATOM 1518 O O . ALA A 1 193 ? 38.874 8.509 39.900 1.00 31.85 218 ALA A O 1
ATOM 1520 N N . ILE A 1 194 ? 39.911 10.387 40.544 1.00 32.40 219 ILE A N 1
ATOM 1521 C CA . ILE A 1 194 ? 39.246 10.499 41.865 1.00 33.03 219 ILE A CA 1
ATOM 1522 C C . ILE A 1 194 ? 37.948 11.365 41.838 1.00 33.54 219 ILE A C 1
ATOM 1523 O O . ILE A 1 194 ? 37.121 11.309 42.761 1.00 35.26 219 ILE A O 1
ATOM 1528 N N . GLU A 1 195 ? 37.796 12.148 40.771 1.00 32.47 220 GLU A N 1
ATOM 1529 C CA . GLU A 1 195 ? 36.602 12.958 40.496 1.00 33.53 220 GLU A CA 1
ATOM 1530 C C . GLU A 1 195 ? 36.500 13.123 38.981 1.00 31.17 220 GLU A C 1
ATOM 1531 O O . GLU A 1 195 ? 37.516 13.369 38.326 1.00 30.84 220 GLU A O 1
ATOM 1537 N N . VAL A 1 196 ? 35.290 12.917 38.446 1.00 32.01 221 VAL A N 1
ATOM 1538 C CA . VAL A 1 196 ? 34.932 13.077 37.015 1.00 32.24 221 VAL A CA 1
ATOM 1539 C C . VAL A 1 196 ? 33.820 14.140 36.894 1.00 32.17 221 VAL A C 1
ATOM 1540 O O . VAL A 1 196 ? 32.847 14.109 37.653 1.00 34.41 221 VAL A O 1
ATOM 1544 N N . GLU A 1 197 ? 34.004 15.085 35.976 1.00 33.56 222 GLU A N 1
ATOM 1545 C CA . GLU A 1 197 ? 33.005 16.088 35.563 1.00 32.68 222 GLU A CA 1
ATOM 1546 C C . GLU A 1 197 ? 31.630 15.523 35.236 1.00 35.44 222 GLU A C 1
ATOM 1547 O O . GLU A 1 197 ? 31.508 14.535 34.505 1.00 32.91 222 GLU A O 1
ATOM 1553 N N . SER A 1 198 ? 30.588 16.182 35.749 1.00 35.16 223 SER A N 1
ATOM 1554 C CA . SER A 1 198 ? 29.241 15.882 35.328 1.00 40.99 223 SER A CA 1
ATOM 1555 C C . SER A 1 198 ? 29.040 16.041 33.803 1.00 41.86 223 SER A C 1
ATOM 1556 O O . SER A 1 198 ? 29.535 16.994 33.192 1.00 39.54 223 SER A O 1
ATOM 1559 N N . THR A 1 199 ? 28.334 15.083 33.193 1.00 40.93 224 THR A N 1
ATOM 1560 C CA . THR A 1 199 ? 27.885 15.186 31.794 1.00 42.23 224 THR A CA 1
ATOM 1561 C C . THR A 1 199 ? 26.674 16.148 31.607 1.00 44.52 224 THR A C 1
ATOM 1562 O O . THR A 1 199 ? 26.378 16.507 30.475 1.00 48.53 224 THR A O 1
ATOM 1566 N N . LYS A 1 200 ? 26.014 16.566 32.700 1.00 43.90 225 LYS A N 1
ATOM 1567 C CA . LYS A 1 200 ? 24.873 17.479 32.642 1.00 51.16 225 LYS A CA 1
ATOM 1568 C C . LYS A 1 200 ? 25.327 18.922 32.447 1.00 47.99 225 LYS A C 1
ATOM 1569 O O . LYS A 1 200 ? 26.318 19.330 33.023 1.00 61.26 225 LYS A O 1
ATOM 1575 N N . ASN A 1 201 ? 24.566 19.699 31.669 1.00 43.95 226 ASN A N 1
ATOM 1576 C CA . ASN A 1 201 ? 24.771 21.140 31.529 1.00 45.24 226 ASN A CA 1
ATOM 1577 C C . ASN A 1 201 ? 26.222 21.439 31.102 1.00 36.13 226 ASN A C 1
ATOM 1578 O O . ASN A 1 201 ? 26.826 22.384 31.570 1.00 39.23 226 ASN A O 1
ATOM 1583 N N . ASN A 1 202 ? 26.771 20.601 30.237 1.00 34.79 227 ASN A N 1
ATOM 1584 C CA . ASN A 1 202 ? 28.219 20.617 29.923 1.00 33.62 227 ASN A CA 1
ATOM 1585 C C . ASN A 1 202 ? 28.478 21.200 28.525 1.00 31.99 227 ASN A C 1
ATOM 1586 O O . ASN A 1 202 ? 28.248 20.519 27.549 1.00 30.17 227 ASN A O 1
ATOM 1591 N N . PRO A 1 203 ? 29.017 22.433 28.418 1.00 32.29 228 PRO A N 1
ATOM 1592 C CA . PRO A 1 203 ? 29.314 23.037 27.099 1.00 33.67 228 PRO A CA 1
ATOM 1593 C C . PRO A 1 203 ? 30.659 22.642 26.421 1.00 32.66 228 PRO A C 1
ATOM 1594 O O . PRO A 1 203 ? 31.088 23.306 25.479 1.00 31.03 228 PRO A O 1
ATOM 1598 N N . TYR A 1 204 ? 31.314 21.563 26.866 1.00 30.78 229 TYR A N 1
ATOM 1599 C CA . TYR A 1 204 ? 32.673 21.276 26.410 1.00 26.54 229 TYR A CA 1
ATOM 1600 C C . TYR A 1 204 ? 32.793 20.128 25.396 1.00 24.32 229 TYR A C 1
ATOM 1601 O O . TYR A 1 204 ? 33.885 19.524 25.229 1.00 23.52 229 TYR A O 1
ATOM 1610 N N . ALA A 1 205 ? 31.731 19.895 24.628 1.00 23.09 230 ALA A N 1
ATOM 1611 C CA . ALA A 1 205 ? 31.816 18.934 23.544 1.00 22.47 230 ALA A CA 1
ATOM 1612 C C . ALA A 1 205 ? 32.934 19.330 22.576 1.00 21.71 230 ALA A C 1
ATOM 1613 O O . ALA A 1 205 ? 33.112 20.518 22.238 1.00 21.38 230 ALA A O 1
ATOM 1615 N N . ASN A 1 206 ? 33.662 18.338 22.103 1.00 23.00 231 ASN A N 1
ATOM 1616 C CA . ASN A 1 206 ? 34.713 18.570 21.120 1.00 25.32 231 ASN A CA 1
ATOM 1617 C C . ASN A 1 206 ? 34.101 18.618 19.709 1.00 28.43 231 ASN A C 1
ATOM 1618 O O . ASN A 1 206 ? 33.140 17.914 19.416 1.00 25.36 231 ASN A O 1
ATOM 1623 N N . ILE A 1 207 ? 34.708 19.409 18.839 1.00 28.28 232 ILE A N 1
ATOM 1624 C CA . ILE A 1 207 ? 34.122 19.794 17.581 1.00 22.63 232 ILE A CA 1
ATOM 1625 C C . ILE A 1 207 ? 35.118 19.596 16.435 1.00 25.50 232 ILE A C 1
ATOM 1626 O O . ILE A 1 207 ? 36.353 19.452 16.645 1.00 21.19 232 ILE A O 1
ATOM 1631 N N . ILE A 1 208 ? 34.543 19.598 15.238 1.00 24.96 233 ILE A N 1
ATOM 1632 C CA . ILE A 1 208 ? 35.270 19.819 14.022 1.00 26.52 233 ILE A CA 1
ATOM 1633 C C . ILE A 1 208 ? 35.268 21.320 13.736 1.00 24.17 233 ILE A C 1
ATOM 1634 O O . ILE A 1 208 ? 34.223 21.951 13.722 1.00 25.32 233 ILE A O 1
ATOM 1639 N N . ALA A 1 209 ? 36.458 21.884 13.585 1.00 23.32 234 ALA A N 1
ATOM 1640 C CA . ALA A 1 209 ? 36.618 23.289 13.167 1.00 23.22 234 ALA A CA 1
ATOM 1641 C C . ALA A 1 209 ? 37.221 23.358 11.759 1.00 22.94 234 ALA A C 1
ATOM 1642 O O . ALA A 1 209 ? 38.084 22.517 11.397 1.00 24.26 234 ALA A O 1
ATOM 1644 N N . VAL A 1 210 ? 36.744 24.347 10.992 1.00 23.37 235 VAL A N 1
ATOM 1645 C CA . VAL A 1 210 ? 37.177 24.618 9.625 1.00 25.82 235 VAL A CA 1
ATOM 1646 C C . VAL A 1 210 ? 37.391 26.124 9.482 1.00 26.66 235 VAL A C 1
ATOM 1647 O O . VAL A 1 210 ? 37.057 26.900 10.387 1.00 26.19 235 VAL A O 1
ATOM 1651 N N . ARG A 1 211 ? 37.963 26.541 8.357 1.00 27.51 236 ARG A N 1
ATOM 1652 C CA . ARG A 1 211 ? 38.052 27.957 8.032 1.00 29.71 236 ARG A CA 1
ATOM 1653 C C . ARG A 1 211 ? 36.675 28.532 7.658 1.00 31.93 236 ARG A C 1
ATOM 1654 O O . ARG A 1 211 ? 35.803 27.820 7.166 1.00 30.96 236 ARG A O 1
ATOM 1662 N N . LYS A 1 212 ? 36.473 29.815 7.943 1.00 34.05 237 LYS A N 1
ATOM 1663 C CA . LYS A 1 212 ? 35.183 30.475 7.712 1.00 37.50 237 LYS A CA 1
ATOM 1664 C C . LYS A 1 212 ? 34.878 30.369 6.230 1.00 35.52 237 LYS A C 1
ATOM 1665 O O . LYS A 1 212 ? 35.756 30.541 5.414 1.00 34.70 237 LYS A O 1
ATOM 1671 N N . GLY A 1 213 ? 33.639 30.025 5.901 1.00 36.11 238 GLY A N 1
ATOM 1672 C CA . GLY A 1 213 ? 33.222 29.817 4.508 1.00 36.46 238 GLY A CA 1
ATOM 1673 C C . GLY A 1 213 ? 33.318 28.368 4.032 1.00 34.13 238 GLY A C 1
ATOM 1674 O O . GLY A 1 213 ? 32.936 28.092 2.923 1.00 37.18 238 GLY A O 1
ATOM 1675 N N . GLU A 1 214 ? 33.847 27.453 4.833 1.00 33.19 239 GLU A N 1
ATOM 1676 C CA . GLU A 1 214 ? 34.024 26.055 4.413 1.00 34.03 239 GLU A CA 1
ATOM 1677 C C . GLU A 1 214 ? 33.100 25.043 5.109 1.00 32.47 239 GLU A C 1
ATOM 1678 O O . GLU A 1 214 ? 33.137 23.855 4.805 1.00 32.81 239 GLU A O 1
ATOM 1684 N N . GLU A 1 215 ? 32.279 25.504 6.028 1.00 31.98 240 GLU A N 1
ATOM 1685 C CA . GLU A 1 215 ? 31.463 24.615 6.874 1.00 35.00 240 GLU A CA 1
ATOM 1686 C C . GLU A 1 215 ? 30.340 23.834 6.156 1.00 37.53 240 GLU A C 1
ATOM 1687 O O . GLU A 1 215 ? 29.909 22.781 6.635 1.00 35.75 240 GLU A O 1
ATOM 1693 N N . ASP A 1 216 ? 29.873 24.334 5.009 1.00 36.67 241 ASP A N 1
ATOM 1694 C CA . ASP A 1 216 ? 28.874 23.613 4.219 1.00 37.48 241 ASP A CA 1
ATOM 1695 C C . ASP A 1 216 ? 29.477 22.931 3.006 1.00 34.22 241 ASP A C 1
ATOM 1696 O O . ASP A 1 216 ? 28.735 22.388 2.185 1.00 34.31 241 ASP A O 1
ATOM 1701 N N . SER A 1 217 ? 30.801 22.945 2.861 1.00 32.36 242 SER A N 1
ATOM 1702 C CA . SER A 1 217 ? 31.399 22.265 1.707 1.00 33.97 242 SER A CA 1
ATOM 1703 C C . SER A 1 217 ? 31.057 20.752 1.703 1.00 31.61 242 SER A C 1
ATOM 1704 O O . SER A 1 217 ? 30.802 20.147 2.746 1.00 29.49 242 SER A O 1
ATOM 1707 N N . ALA A 1 218 ? 31.018 20.178 0.513 1.00 32.67 243 ALA A N 1
ATOM 1708 C CA . ALA A 1 218 ? 30.738 18.731 0.293 1.00 34.12 243 ALA A CA 1
ATOM 1709 C C . ALA A 1 218 ? 31.598 17.822 1.184 1.00 33.93 243 ALA A C 1
ATOM 1710 O O . ALA A 1 218 ? 31.088 16.907 1.804 1.00 33.49 243 ALA A O 1
ATOM 1712 N N . LYS A 1 219 ? 32.905 18.091 1.242 1.00 35.52 244 LYS A N 1
ATOM 1713 C CA . LYS A 1 219 ? 33.867 17.292 2.048 1.00 37.49 244 LYS A CA 1
ATOM 1714 C C . LYS A 1 219 ? 33.530 17.273 3.507 1.00 34.84 244 LYS A C 1
ATOM 1715 O O . LYS A 1 219 ? 33.581 16.216 4.171 1.00 31.50 244 LYS A O 1
ATOM 1721 N N . ILE A 1 220 ? 33.243 18.468 4.029 1.00 32.87 245 ILE A N 1
ATOM 1722 C CA . ILE A 1 220 ? 33.023 18.649 5.464 1.00 32.03 245 ILE A CA 1
ATOM 1723 C C . ILE A 1 220 ? 31.670 18.045 5.894 1.00 30.48 245 ILE A C 1
ATOM 1724 O O . ILE A 1 220 ? 31.605 17.420 6.945 1.00 29.61 245 ILE A O 1
ATOM 1729 N N . LYS A 1 221 ? 30.648 18.198 5.060 1.00 31.06 246 LYS A N 1
ATOM 1730 C CA . LYS A 1 221 ? 29.357 17.543 5.258 1.00 33.35 246 LYS A CA 1
ATOM 1731 C C . LYS A 1 221 ? 29.478 16.022 5.255 1.00 33.36 246 LYS A C 1
ATOM 1732 O O . LYS A 1 221 ? 28.865 15.367 6.067 1.00 28.30 246 LYS A O 1
ATOM 1738 N N . ALA A 1 222 ? 30.317 15.486 4.362 1.00 33.62 247 ALA A N 1
ATOM 1739 C CA . ALA A 1 222 ? 30.608 14.057 4.302 1.00 33.57 247 ALA A CA 1
ATOM 1740 C C . ALA A 1 222 ? 31.298 13.562 5.583 1.00 31.14 247 ALA A C 1
ATOM 1741 O O . ALA A 1 222 ? 30.959 12.492 6.097 1.00 31.57 247 ALA A O 1
ATOM 1743 N N . LEU A 1 223 ? 32.268 14.331 6.082 1.00 30.97 248 LEU A N 1
ATOM 1744 C CA . LEU A 1 223 ? 32.965 14.034 7.345 1.00 29.86 248 LEU A CA 1
ATOM 1745 C C . LEU A 1 223 ? 31.977 14.062 8.542 1.00 31.22 248 LEU A C 1
ATOM 1746 O O . LEU A 1 223 ? 31.927 13.094 9.302 1.00 29.39 248 LEU A O 1
ATOM 1764 N N . GLU A 1 225 ? 28.786 13.701 8.517 1.00 30.28 250 GLU A N 1
ATOM 1765 C CA . GLU A 1 225 ? 27.916 12.551 8.291 1.00 34.98 250 GLU A CA 1
ATOM 1766 C C . GLU A 1 225 ? 28.497 11.249 8.844 1.00 30.71 250 GLU A C 1
ATOM 1767 O O . GLU A 1 225 ? 27.834 10.515 9.551 1.00 30.96 250 GLU A O 1
ATOM 1773 N N . VAL A 1 226 ? 29.722 10.919 8.471 1.00 28.72 251 VAL A N 1
ATOM 1774 C CA A VAL A 1 226 ? 30.359 9.715 9.004 0.50 28.64 251 VAL A CA 1
ATOM 1775 C CA B VAL A 1 226 ? 30.356 9.707 9.007 0.50 28.68 251 VAL A CA 1
ATOM 1776 C C . VAL A 1 226 ? 30.542 9.773 10.540 1.00 26.99 251 VAL A C 1
ATOM 1777 O O . VAL A 1 226 ? 30.266 8.771 11.236 1.00 27.76 251 VAL A O 1
ATOM 1784 N N . LEU A 1 227 ? 30.952 10.932 11.062 1.00 24.85 252 LEU A N 1
ATOM 1785 C CA . LEU A 1 227 ? 31.235 11.073 12.518 1.00 24.99 252 LEU A CA 1
ATOM 1786 C C . LEU A 1 227 ? 29.953 11.014 13.387 1.00 25.95 252 LEU A C 1
ATOM 1787 O O . LEU A 1 227 ? 30.008 10.841 14.640 1.00 27.40 252 LEU A O 1
ATOM 1792 N N . HIS A 1 228 ? 28.818 11.101 12.729 1.00 26.59 253 HIS A N 1
ATOM 1793 C CA . HIS A 1 228 ? 27.510 10.892 13.434 1.00 27.39 253 HIS A CA 1
ATOM 1794 C C . HIS A 1 228 ? 26.862 9.586 13.061 1.00 28.32 253 HIS A C 1
ATOM 1795 O O . HIS A 1 228 ? 25.754 9.323 13.493 1.00 28.05 253 HIS A O 1
ATOM 1802 N N . SER A 1 229 ? 27.548 8.750 12.269 1.00 29.42 254 SER A N 1
ATOM 1803 C CA . SER A 1 229 ? 26.960 7.422 11.911 1.00 31.14 254 SER A CA 1
ATOM 1804 C C . SER A 1 229 ? 26.762 6.526 13.154 1.00 31.59 254 SER A C 1
ATOM 1805 O O . SER A 1 229 ? 27.432 6.707 14.188 1.00 30.84 254 SER A O 1
ATOM 1808 N N . LYS A 1 230 ? 25.883 5.542 13.050 1.00 35.05 255 LYS A N 1
ATOM 1809 C CA . LYS A 1 230 ? 25.739 4.549 14.127 1.00 38.48 255 LYS A CA 1
ATOM 1810 C C . LYS A 1 230 ? 27.071 3.832 14.346 1.00 36.99 255 LYS A C 1
ATOM 1811 O O . LYS A 1 230 ? 27.466 3.640 15.4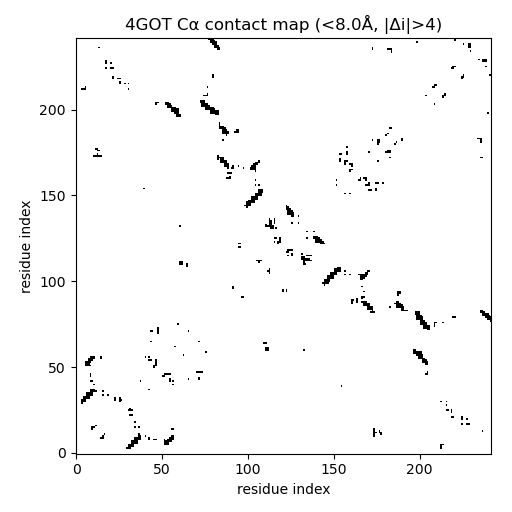81 1.00 37.56 255 LYS A O 1
ATOM 1817 N N . LYS A 1 231 ? 27.766 3.454 13.273 1.00 36.94 256 LYS A N 1
ATOM 1818 C CA . LYS A 1 231 ? 29.082 2.797 13.412 1.00 38.30 256 LYS A CA 1
ATOM 1819 C C . LYS A 1 231 ? 30.078 3.604 14.243 1.00 35.97 256 LYS A C 1
ATOM 1820 O O . LYS A 1 231 ? 30.692 3.056 15.155 1.00 34.70 256 LYS A O 1
ATOM 1826 N N . ILE A 1 232 ? 30.242 4.903 13.958 1.00 34.60 257 ILE A N 1
ATOM 1827 C CA . ILE A 1 232 ? 31.182 5.721 14.737 1.00 31.87 257 ILE A CA 1
ATOM 1828 C C . ILE A 1 232 ? 30.718 5.949 16.199 1.00 32.62 257 ILE A C 1
ATOM 1829 O O . ILE A 1 232 ? 31.520 5.820 17.116 1.00 31.32 257 ILE A O 1
ATOM 1834 N N . LYS A 1 233 ? 29.430 6.206 16.430 1.00 31.58 258 LYS A N 1
ATOM 1835 C CA . LYS A 1 233 ? 28.936 6.358 17.800 1.00 33.05 258 LYS A CA 1
ATOM 1836 C C . LYS A 1 233 ? 29.126 5.096 18.655 1.00 33.12 258 LYS A C 1
ATOM 1837 O O . LYS A 1 233 ? 29.529 5.188 19.807 1.00 32.89 258 LYS A O 1
ATOM 1843 N N . ASP A 1 234 ? 28.814 3.943 18.079 1.00 34.49 259 ASP A N 1
ATOM 1844 C CA . ASP A 1 234 ? 29.031 2.633 18.724 1.00 37.08 259 ASP A CA 1
ATOM 1845 C C . ASP A 1 234 ? 30.542 2.348 18.946 1.00 35.70 259 ASP A C 1
ATOM 1846 O O . ASP A 1 234 ? 30.927 1.776 19.960 1.00 36.03 259 ASP A O 1
ATOM 1851 N N . PHE A 1 235 ? 31.381 2.732 17.999 1.00 34.75 260 PHE A N 1
ATOM 1852 C CA . PHE A 1 235 ? 32.855 2.591 18.176 1.00 34.77 260 PHE A CA 1
ATOM 1853 C C . PHE A 1 235 ? 33.338 3.368 19.392 1.00 32.18 260 PHE A C 1
ATOM 1854 O O . PHE A 1 235 ? 34.004 2.813 20.268 1.00 29.85 260 PHE A O 1
ATOM 1862 N N . ILE A 1 236 ? 32.960 4.642 19.452 1.00 31.01 261 ILE A N 1
ATOM 1863 C CA . ILE A 1 236 ? 33.331 5.510 20.553 1.00 31.65 261 ILE A CA 1
ATOM 1864 C C . ILE A 1 236 ? 32.868 4.931 21.870 1.00 33.53 261 ILE A C 1
ATOM 1865 O O . ILE A 1 236 ? 33.643 4.857 22.841 1.00 37.02 261 ILE A O 1
ATOM 1870 N N . GLU A 1 237 ? 31.604 4.536 21.916 1.00 34.14 262 GLU A N 1
ATOM 1871 C CA . GLU A 1 237 ? 31.020 4.057 23.129 1.00 37.53 262 GLU A CA 1
ATOM 1872 C C . GLU A 1 237 ? 31.754 2.811 23.662 1.00 40.96 262 GLU A C 1
ATOM 1873 O O . GLU A 1 237 ? 32.063 2.753 24.859 1.00 38.31 262 GLU A O 1
ATOM 1879 N N . LYS A 1 238 ? 32.058 1.847 22.787 1.00 39.15 263 LYS A N 1
ATOM 1880 C CA . LYS A 1 238 ? 32.695 0.591 23.214 1.00 42.39 263 LYS A CA 1
ATOM 1881 C C . LYS A 1 238 ? 34.183 0.727 23.576 1.00 42.49 263 LYS A C 1
ATOM 1882 O O . LYS A 1 238 ? 34.633 0.169 24.592 1.00 42.12 263 LYS A O 1
ATOM 1888 N N . LYS A 1 239 ? 34.925 1.445 22.729 1.00 37.66 264 LYS A N 1
ATOM 1889 C CA . LYS A 1 239 ? 36.386 1.502 22.825 1.00 38.35 264 LYS A CA 1
ATOM 1890 C C . LYS A 1 239 ? 36.929 2.263 24.048 1.00 38.59 264 LYS A C 1
ATOM 1891 O O . LYS A 1 239 ? 37.954 1.861 24.607 1.00 40.41 264 LYS A O 1
ATOM 1897 N N . TYR A 1 240 ? 36.252 3.334 24.465 1.00 35.76 265 TYR A N 1
ATOM 1898 C CA . TYR A 1 240 ? 36.776 4.218 25.505 1.00 35.88 265 TYR A CA 1
ATOM 1899 C C . TYR A 1 240 ? 36.141 4.055 26.878 1.00 37.06 265 TYR A C 1
ATOM 1900 O O . TYR A 1 240 ? 36.472 4.822 27.776 1.00 34.84 265 TYR A O 1
ATOM 1909 N N . ASP A 1 241 ? 35.284 3.046 27.039 1.00 39.95 266 ASP A N 1
ATOM 1910 C CA . ASP A 1 241 ? 34.730 2.640 28.347 1.00 46.75 266 ASP A CA 1
ATOM 1911 C C . ASP A 1 241 ? 34.075 3.790 29.103 1.00 43.45 266 ASP A C 1
ATOM 1912 O O . ASP A 1 241 ? 34.273 3.953 30.312 1.00 47.58 266 ASP A O 1
ATOM 1917 N N . GLY A 1 242 ? 33.310 4.601 28.394 1.00 40.93 267 GLY A N 1
ATOM 1918 C CA . GLY A 1 242 ? 32.564 5.685 29.040 1.00 38.64 267 GLY A CA 1
ATOM 1919 C C . GLY A 1 242 ? 33.385 6.934 29.312 1.00 36.38 267 GLY A C 1
ATOM 1920 O O . GLY A 1 242 ? 32.826 7.934 29.748 1.00 36.99 267 GLY A O 1
ATOM 1921 N N . ALA A 1 243 ? 34.697 6.898 29.046 1.00 33.10 268 ALA A N 1
ATOM 1922 C CA . ALA A 1 243 ? 35.555 8.109 29.195 1.00 32.37 268 ALA A CA 1
ATOM 1923 C C . ALA A 1 243 ? 35.246 9.150 28.101 1.00 30.85 268 ALA A C 1
ATOM 1924 O O . ALA A 1 243 ? 35.513 10.363 28.248 1.00 30.21 268 ALA A O 1
ATOM 1926 N N . VAL A 1 244 ? 34.740 8.655 26.969 1.00 31.00 269 VAL A N 1
ATOM 1927 C CA . VAL A 1 244 ? 34.415 9.478 25.805 1.00 31.01 269 VAL A CA 1
ATOM 1928 C C . VAL A 1 244 ? 33.005 9.103 25.410 1.00 31.70 269 VAL A C 1
ATOM 1929 O O . VAL A 1 244 ? 32.734 7.930 25.222 1.00 34.38 269 VAL A O 1
ATOM 1933 N N . LEU A 1 245 ? 32.169 10.103 25.193 1.00 28.02 270 LEU A N 1
ATOM 1934 C CA . LEU A 1 245 ? 30.769 9.941 24.916 1.00 32.70 270 LEU A CA 1
ATOM 1935 C C . LEU A 1 245 ? 30.400 10.655 23.596 1.00 29.98 270 LEU A C 1
ATOM 1936 O O . LEU A 1 245 ? 30.698 11.851 23.446 1.00 30.42 270 LEU A O 1
ATOM 1941 N N . PRO A 1 246 ? 29.741 9.944 22.650 1.00 29.90 271 PRO A N 1
ATOM 1942 C CA . PRO A 1 246 ? 29.250 10.633 21.427 1.00 31.84 271 PRO A CA 1
ATOM 1943 C C . PRO A 1 246 ? 28.171 11.663 21.793 1.00 29.73 271 PRO A C 1
ATOM 1944 O O . PRO A 1 246 ? 27.544 11.487 22.809 1.00 29.29 271 PRO A O 1
ATOM 1948 N N . VAL A 1 247 ? 28.041 12.780 21.066 1.00 29.74 272 VAL A N 1
ATOM 1949 C CA . VAL A 1 247 ? 26.946 13.730 21.340 1.00 28.35 272 VAL A CA 1
ATOM 1950 C C . VAL A 1 247 ? 26.313 14.079 20.000 1.00 30.93 272 VAL A C 1
ATOM 1951 O O . VAL A 1 247 ? 26.845 13.688 18.947 1.00 30.88 272 VAL A O 1
ATOM 1955 N N . SER A 1 248 ? 25.172 14.769 20.023 1.00 29.87 273 SER A N 1
ATOM 1956 C CA . SER A 1 248 ? 24.587 15.242 18.795 1.00 31.25 273 SER A CA 1
ATOM 1957 C C . SER A 1 248 ? 25.416 16.436 18.207 1.00 32.21 273 SER A C 1
ATOM 1958 O O . SER A 1 248 ? 26.201 17.077 18.899 1.00 27.08 273 SER A O 1
ATOM 1961 N N . GLU A 1 249 ? 25.242 16.673 16.907 1.00 35.44 274 GLU A N 1
ATOM 1962 C CA . GLU A 1 249 ? 26.021 17.635 16.126 1.00 34.28 274 GLU A CA 1
ATOM 1963 C C . GLU A 1 249 ? 25.823 19.116 16.529 1.00 40.30 274 GLU A C 1
ATOM 1964 O O . GLU A 1 249 ? 24.657 19.511 16.772 1.00 38.21 274 GLU A O 1
#

Organism: Bacillus subtilis (strain 168) (NCBI:txid224308)

Sequence (242 aa):
SGKKEIVVAATKTPHAEILKEAEPLLKEKGYTLKVKVLSDYKYNKALADKEVDANYFQHIPYLEQEKENTDDYKLVVNAGAVHLEPFGIYSKTYKSLKDLPDGATIILTNNVAEQGRLALENAGLITLDSKVETVDATLKDIKKNPKNLEEFKKVAPELTAKAYENKEGDAVFINVNYAIQNKLNPKKDAIEVESTKNNPYANIIAVRKGEEDSAKIKALEVVLHSKKIKDFIEKKYDGAVLPVSE

Radius of gyration: 18.65 Å; Cα contacts (8 Å, |Δi|>4): 479; chains: 1; bounding box: 31×37×61 Å

Secondary structure (DSSP, 8-state):
--TTEEEEEE-IIIIIHHHHHHHHHHHTTT-EEEEE--SS---HHHHHTTS-SEEEEEEHHHHHH----TT--EEEEEEEEE---EEE-SS-SSGGGPPTT-EEEEE--GGGS-----TTTTS-EE-TTS-GGG--GGGEEE-TT--EEEEE-TTTHHHHHHTT-SSEEEE-HHHHHHTT--HHHH-SEE--STT----EEEEEETT-TTSHHHHH--GGGSHHHHHHHHHHTTTSSEE---

CATH classification: 3.40.190.10 (+1 more: 3.40.190.10)

Nearest PDB structures (foldseek):
  4got-assembly1_A  TM=1.001E+00  e=2.178E-52  Bacillus subtilis subsp. subtilis str. 168
  4k3f-assembly1_A  TM=9.537E-01  e=5.331E-31  Pseudomonas aeruginosa PAO1
  3tqw-assembly1_A  TM=9.340E-01  e=2.179E-27  Coxiella burnetii
  4ote-assembly2_B  TM=9.206E-01  e=2.820E-27  Clostridioides difficile 630
  4yah-assembly1_X  TM=9.315E-01  e=2.219E-26  Escherichia coli K-12

Solvent-accessible surface area: 12118 Å² total